Protein 8AJP (pdb70)

Sequence (199 aa):
VPDFETRDPNSPAFWDERFERRFTPWDQAGVPAAFQSFAARHSGAAVLIPGCGSAYEAVWLAGQGNPVRAIDFSPAAVAAAHEQLGAQHAQLVEQADFFTYEPPFTPAWIYERAFLCALPLARRADYAHRMADLLPGGALLAGFFFLGATPKGPPFGIERAELDALLTPYFDLIEDEAVHDSIAVFAGRERWLTWRRRA

Foldseek 3Di:
DDDDPDDALVDLVVVQRCLVVVNDQQDLVADFPVLVVVCVVVLAWAEEEEQCQLVRVVCVNVVSPYNAAYERLHPSSLVSVCVNCPPVRSVNYDNDDLLPDDDPDQGLEYEDGLPCQSDDPVCLLSVQVSVLVRHDAFGKYKYKAFADADPDDDSGHHHPVVVCVRHVVFWDWDDWAQGDSHGDVRHPGITIIITGGHD

Structure (mmCIF, N/CA/C/O backbone):
data_8AJP
#
_entry.id   8AJP
#
_cell.length_a   63.925
_cell.length_b   90.814
_cell.length_c   74.866
_cell.angle_alpha   90.000
_cell.angle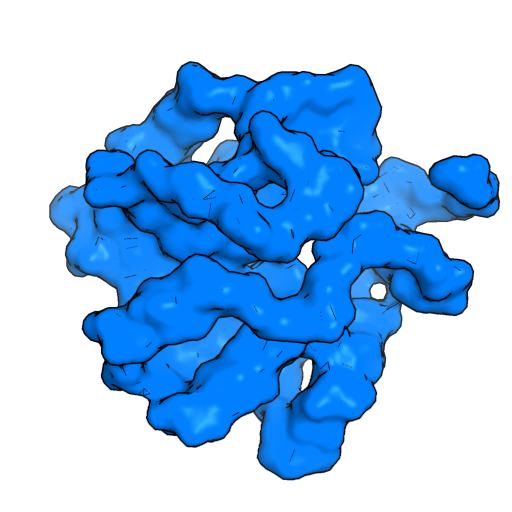_beta   90.000
_cell.angle_gamma   90.000
#
_symmetry.space_group_name_H-M   'C 2 2 21'
#
loop_
_entity.id
_entity.type
_entity.pdbx_description
1 polymer 'Halide methyl transferase'
2 non-polymer S-ADENOSYL-L-HOMOCYSTEINE
3 non-polymer 'CHLORIDE ION'
4 water water
#
loop_
_atom_site.group_PDB
_atom_site.id
_atom_site.type_symbol
_atom_site.label_atom_id
_atom_site.label_alt_id
_atom_site.label_comp_id
_atom_site.label_asym_id
_atom_site.label_entity_id
_atom_site.label_seq_id
_atom_site.pdbx_PDB_ins_code
_atom_site.Cartn_x
_atom_site.Cartn_y
_atom_site.Cartn_z
_atom_site.occupancy
_atom_site.B_iso_or_equiv
_atom_site.auth_seq_id
_atom_site.auth_comp_id
_atom_site.auth_asym_id
_atom_site.auth_atom_id
_atom_site.pdbx_PDB_model_num
ATOM 1 N N . VAL A 1 9 ? -15.291 1.283 14.016 1.00 67.05 11 VAL A N 1
ATOM 2 C CA . VAL A 1 9 ? -15.961 2.533 14.358 1.00 71.35 11 VAL A CA 1
ATOM 3 C C . VAL A 1 9 ? -15.428 3.055 15.698 1.00 70.97 11 VAL A C 1
ATOM 4 O O . VAL A 1 9 ? -14.946 4.187 15.775 1.00 72.95 11 VAL A O 1
ATOM 8 N N . PRO A 1 10 ? -15.510 2.228 16.758 1.00 69.52 12 PRO A N 1
ATOM 9 C CA . PRO A 1 10 ? -14.944 2.628 18.057 1.00 65.42 12 PRO A CA 1
ATOM 10 C C . PRO A 1 10 ? -13.432 2.804 18.032 1.00 64.81 12 PRO A C 1
ATOM 11 O O . PRO A 1 10 ? -12.783 2.608 16.996 1.00 62.87 12 PRO A O 1
ATOM 15 N N . ASP A 1 11 ? -12.856 3.180 19.179 1.00 61.05 13 ASP A N 1
ATOM 16 C CA . ASP A 1 11 ? -11.427 3.481 19.292 1.00 54.94 13 ASP A CA 1
ATOM 17 C C . ASP A 1 11 ? -10.769 2.397 20.145 1.00 50.43 13 ASP A C 1
ATOM 18 O O . ASP A 1 11 ? -10.956 2.371 21.360 1.00 50.11 13 ASP A O 1
ATOM 20 N N . PHE A 1 12 ? -9.998 1.513 19.515 1.00 46.03 14 PHE A N 1
ATOM 21 C CA . PHE A 1 12 ? -9.406 0.363 20.174 1.00 41.48 14 PHE A CA 1
ATOM 22 C C . PHE A 1 12 ? -7.955 0.660 20.494 1.00 38.74 14 PHE A C 1
ATOM 23 O O . PHE A 1 12 ? -7.263 1.402 19.796 1.00 39.10 14 PHE A O 1
ATOM 31 N N . GLU A 1 13 ? -7.476 0.029 21.526 1.00 38.13 15 GLU A N 1
ATOM 32 C CA . GLU A 1 13 ? -6.154 0.401 21.972 1.00 40.54 15 GLU A CA 1
ATOM 33 C C . GLU A 1 13 ? -5.129 -0.685 21.540 1.00 39.36 15 GLU A C 1
ATOM 34 O O . GLU A 1 13 ? -3.902 -0.459 21.467 1.00 38.62 15 GLU A O 1
ATOM 40 N N . THR A 1 14 ? -5.643 -1.838 21.103 1.00 32.79 16 THR A N 1
ATOM 41 C CA . THR A 1 14 ? -4.861 -2.886 20.426 1.00 29.94 16 THR A CA 1
ATOM 42 C C . THR A 1 14 ? -4.977 -2.692 18.919 1.00 28.82 16 THR A C 1
ATOM 43 O O . THR A 1 14 ? -6.052 -2.356 18.409 1.00 28.32 16 THR A O 1
ATOM 47 N N . ARG A 1 15 ? -3.867 -2.897 18.204 1.00 28.27 17 ARG A N 1
ATOM 48 C CA . ARG A 1 15 ? -3.892 -2.714 16.761 1.00 28.53 17 ARG A CA 1
ATOM 49 C C . ARG A 1 15 ? -3.259 -3.831 15.948 1.00 26.72 17 ARG A C 1
ATOM 50 O O . ARG A 1 15 ? -3.283 -3.744 14.714 1.00 27.13 17 ARG A O 1
ATOM 58 N N . ASP A 1 16 ? -2.663 -4.843 16.568 1.00 23.62 18 ASP A N 1
ATOM 59 C CA . ASP A 1 16 ? -1.957 -5.880 15.828 1.00 24.84 18 ASP A CA 1
ATOM 60 C C . ASP A 1 16 ? -2.837 -7.126 15.706 1.00 26.22 18 ASP A C 1
ATOM 61 O O . ASP A 1 16 ? -3.005 -7.856 16.696 1.00 21.50 18 ASP A O 1
ATOM 66 N N . PRO A 1 17 ? -3.413 -7.423 14.532 1.00 21.27 19 PRO A N 1
ATOM 67 C CA . PRO A 1 17 ? -4.288 -8.603 14.426 1.00 18.30 19 PRO A CA 1
ATOM 68 C C . PRO A 1 17 ? -3.551 -9.923 14.593 1.00 21.07 19 PRO A C 1
ATOM 69 O O . PRO A 1 17 ? -4.209 -10.965 14.715 1.00 20.96 19 PRO A O 1
ATOM 73 N N . ASN A 1 18 ? -2.216 -9.927 14.595 1.00 17.83 20 ASN A N 1
ATOM 74 C CA . ASN A 1 18 ? -1.499 -11.154 14.928 1.00 20.48 20 ASN A CA 1
ATOM 75 C C . ASN A 1 18 ? -1.626 -11.498 16.402 1.00 19.47 20 ASN A C 1
ATOM 76 O O . ASN A 1 18 ? -1.183 -12.575 16.809 1.00 20.09 20 ASN A O 1
ATOM 81 N N . SER A 1 19 ? -2.180 -10.605 17.203 1.00 22.08 21 SER A N 1
ATOM 82 C CA . SER A 1 19 ? -2.217 -10.818 18.646 1.00 19.73 21 SER A CA 1
ATOM 83 C C . SER A 1 19 ? -3.594 -11.262 19.104 1.00 21.85 21 SER A C 1
ATOM 84 O O . SER A 1 19 ? -4.608 -10.678 18.700 1.00 21.70 21 SER A O 1
ATOM 87 N N . PRO A 1 20 ? -3.663 -12.256 19.986 1.00 23.05 22 PRO A N 1
ATOM 88 C CA . PRO A 1 20 ? -4.973 -12.631 20.526 1.00 20.66 22 PRO A CA 1
ATOM 89 C C . PRO A 1 20 ? -5.605 -11.514 21.322 1.00 22.93 22 PRO A C 1
ATOM 90 O O . PRO A 1 20 ? -6.838 -11.436 21.396 1.00 22.45 22 PRO A O 1
ATOM 94 N N . ALA A 1 21 ? -4.792 -10.624 21.898 1.00 23.91 23 ALA A N 1
ATOM 95 C CA . ALA A 1 21 ? -5.343 -9.507 22.657 1.00 23.43 23 ALA A CA 1
ATOM 96 C C . ALA A 1 21 ? -6.122 -8.561 21.763 1.00 21.15 23 ALA A C 1
ATOM 97 O O . ALA A 1 21 ? -7.103 -7.952 22.209 1.00 22.23 23 ALA A O 1
ATOM 99 N N . PHE A 1 22 ? -5.689 -8.411 20.505 1.00 22.44 24 PHE A N 1
ATOM 100 C CA . PHE A 1 22 ? -6.429 -7.624 19.522 1.00 22.11 24 PHE A CA 1
ATOM 101 C C . PHE A 1 22 ? -7.869 -8.115 19.404 1.00 22.11 24 PHE A C 1
ATOM 102 O O . PHE A 1 22 ? -8.823 -7.335 19.494 1.00 21.77 24 PHE A O 1
ATOM 110 N N . TRP A 1 23 ? -8.039 -9.419 19.193 1.00 17.62 25 TRP A N 1
ATOM 111 C CA . TRP A 1 23 ? -9.376 -9.976 19.036 1.00 21.74 25 TRP A CA 1
ATOM 112 C C . TRP A 1 23 ? -10.131 -10.002 20.361 1.00 20.66 25 TRP A C 1
ATOM 113 O O . TRP A 1 23 ? -11.352 -9.808 20.379 1.00 21.10 25 TRP A O 1
ATOM 124 N N . ASP A 1 24 ? -9.424 -10.209 21.471 1.00 22.64 26 ASP A N 1
ATOM 125 C CA . ASP A 1 24 ? -10.058 -10.089 22.784 1.00 23.59 26 ASP A CA 1
ATOM 126 C C . ASP A 1 24 ? -10.819 -8.780 22.906 1.00 25.19 26 ASP A C 1
ATOM 127 O O . ASP A 1 24 ? -11.992 -8.757 23.297 1.00 22.74 26 ASP A O 1
ATOM 132 N N . GLU A 1 25 ? -10.159 -7.671 22.562 1.00 23.13 27 GLU A N 1
ATOM 133 C CA . GLU A 1 25 ? -10.773 -6.363 22.751 1.00 27.15 27 GLU A CA 1
ATOM 134 C C . GLU A 1 25 ? -12.056 -6.217 21.939 1.00 27.39 27 GLU A C 1
ATOM 135 O O . GLU A 1 25 ? -13.043 -5.655 22.430 1.00 27.28 27 GLU A O 1
ATOM 141 N N . ARG A 1 26 ? -12.073 -6.721 20.695 1.00 24.61 28 ARG A N 1
ATOM 142 C CA . ARG A 1 26 ? -13.279 -6.611 19.873 1.00 28.17 28 ARG A CA 1
ATOM 143 C C . ARG A 1 26 ? -14.428 -7.422 20.458 1.00 25.28 28 ARG A C 1
ATOM 144 O O . ARG A 1 26 ? -15.559 -6.933 20.563 1.00 26.74 28 ARG A O 1
ATOM 152 N N . PHE A 1 27 ? -14.167 -8.683 20.801 1.00 22.77 29 PHE A N 1
ATOM 153 C CA . PHE A 1 27 ? -15.192 -9.492 21.441 1.00 23.54 29 PHE A CA 1
ATOM 154 C C . PHE A 1 27 ? -15.641 -8.848 22.747 1.00 28.58 29 PHE A C 1
ATOM 155 O O . PHE A 1 27 ? -16.844 -8.712 23.007 1.00 30.33 29 PHE A O 1
ATOM 163 N N . GLU A 1 28 ? -14.678 -8.431 23.575 1.00 27.41 30 GLU A N 1
ATOM 164 C CA . GLU A 1 28 ? -15.018 -7.862 24.872 1.00 28.57 30 GLU A CA 1
ATOM 165 C C . GLU A 1 28 ? -15.866 -6.614 24.726 1.00 32.51 30 GLU A C 1
ATOM 166 O O . GLU A 1 28 ? -16.786 -6.408 25.521 1.00 33.00 30 GLU A O 1
ATOM 172 N N . ARG A 1 29 ? -15.613 -5.764 23.724 1.00 30.28 31 ARG A N 1
ATOM 173 C CA . ARG A 1 29 ? -16.498 -4.606 23.730 1.00 35.23 31 ARG A CA 1
ATOM 174 C C . ARG A 1 29 ? -17.709 -4.808 22.856 1.00 39.05 31 ARG A C 1
ATOM 175 O O . ARG A 1 29 ? -18.395 -3.828 22.555 1.00 39.58 31 ARG A O 1
ATOM 183 N N . ARG A 1 30 ? -17.963 -6.022 22.386 1.00 35.52 32 ARG A N 1
ATOM 184 C CA . ARG A 1 30 ? -19.173 -6.295 21.618 1.00 37.91 32 ARG A CA 1
ATOM 185 C C . ARG A 1 30 ? -19.143 -5.641 20.233 1.00 34.65 32 ARG A C 1
ATOM 186 O O . ARG A 1 30 ? -20.194 -5.311 19.678 1.00 36.34 32 ARG A O 1
ATOM 194 N N . PHE A 1 31 ? -17.955 -5.429 19.664 1.00 34.25 33 PHE A N 1
ATOM 195 C CA . PHE A 1 31 ? -17.820 -4.903 18.305 1.00 32.27 33 PHE A CA 1
ATOM 196 C C . PHE A 1 31 ? -17.272 -6.029 17.430 1.00 31.22 33 PHE A C 1
ATOM 197 O O . PHE A 1 31 ? -16.057 -6.197 17.287 1.00 29.34 33 PHE A O 1
ATOM 205 N N . THR A 1 32 ? -18.177 -6.795 16.836 1.00 26.91 34 THR A N 1
ATOM 206 C CA . THR A 1 32 ? -17.821 -7.974 16.052 1.00 26.80 34 THR A CA 1
ATOM 207 C C . THR A 1 32 ? -18.588 -7.924 14.738 1.00 25.88 34 THR A C 1
ATOM 208 O O . THR A 1 32 ? -19.535 -8.685 14.523 1.00 25.14 34 THR A O 1
ATOM 212 N N . PRO A 1 33 ? -18.193 -7.022 13.837 1.00 26.70 35 PRO A N 1
ATOM 213 C CA . PRO A 1 33 ? -18.942 -6.841 12.579 1.00 26.47 35 PRO A CA 1
ATOM 214 C C . PRO A 1 33 ? -19.102 -8.115 11.773 1.00 28.20 35 PRO A C 1
ATOM 215 O O . PRO A 1 33 ? -20.086 -8.253 11.037 1.00 28.79 35 PRO A O 1
ATOM 219 N N . TRP A 1 34 ? -18.147 -9.040 11.873 1.00 25.25 36 TRP A N 1
ATOM 220 C CA . TRP A 1 34 ? -18.146 -10.257 11.071 1.00 23.54 36 TRP A CA 1
ATOM 221 C C . TRP A 1 34 ? -19.186 -11.272 11.520 1.00 19.99 36 TRP A C 1
ATOM 222 O O . TRP A 1 34 ? -19.375 -12.284 10.840 1.00 21.50 36 TRP A O 1
ATOM 233 N N . ASP A 1 35 ? -19.824 -11.072 12.670 1.00 20.99 37 ASP A N 1
ATOM 234 C CA . ASP A 1 35 ? -20.545 -12.170 13.287 1.00 20.77 37 ASP A CA 1
ATOM 235 C C . ASP A 1 35 ? -21.899 -12.360 12.612 1.00 23.56 37 ASP A C 1
ATOM 236 O O . ASP A 1 35 ? -22.674 -11.411 12.456 1.00 23.82 37 ASP A O 1
ATOM 241 N N . GLN A 1 36 ? -22.159 -13.594 12.183 1.00 21.69 38 GLN A N 1
ATOM 242 C CA . GLN A 1 36 ? -23.354 -13.934 11.426 1.00 20.75 38 GLN A CA 1
ATOM 243 C C . GLN A 1 36 ? -24.587 -14.067 12.311 1.00 23.34 38 GLN A C 1
ATOM 244 O O . GLN A 1 36 ? -25.712 -14.022 11.801 1.00 23.25 38 GLN A O 1
ATOM 250 N N . ALA A 1 37 ? -24.402 -14.255 13.616 1.00 20.68 39 ALA A N 1
ATOM 251 C CA . ALA A 1 37 ? -25.502 -14.523 14.535 1.00 22.72 39 ALA A CA 1
ATOM 252 C C . ALA A 1 37 ? -26.243 -15.794 14.153 1.00 25.90 39 ALA A C 1
ATOM 253 O O . ALA A 1 37 ? -27.461 -15.894 14.336 1.00 28.53 39 ALA A O 1
ATOM 255 N N . GLY A 1 38 ? -25.527 -16.776 13.628 1.00 21.67 40 GLY A N 1
ATOM 256 C CA . GLY A 1 38 ? -26.172 -17.982 13.155 1.00 20.08 40 GLY A CA 1
ATOM 257 C C . GLY A 1 38 ? -25.285 -18.740 12.186 1.00 20.75 40 GLY A C 1
ATOM 258 O O . GLY A 1 38 ? -24.141 -18.372 11.935 1.00 16.97 40 GLY A O 1
ATOM 259 N N . VAL A 1 39 ? -25.859 -19.804 11.642 1.00 19.89 41 VAL A N 1
ATOM 260 C CA . VAL A 1 39 ? -25.171 -20.711 10.731 1.00 19.94 41 VAL A CA 1
ATOM 261 C C . VAL A 1 39 ? -25.548 -20.322 9.300 1.00 20.61 41 VAL A C 1
ATOM 262 O O . VAL A 1 39 ? -26.737 -20.401 8.953 1.00 20.10 41 VAL A O 1
ATOM 266 N N . PRO A 1 40 ? -24.589 -19.916 8.456 1.00 17.70 42 PRO A N 1
ATOM 267 C CA . PRO A 1 40 ? -24.935 -19.526 7.081 1.00 17.18 42 PRO A CA 1
ATOM 268 C C . PRO A 1 40 ? -25.563 -20.665 6.286 1.00 17.33 42 PRO A C 1
ATOM 269 O O . PRO A 1 40 ? -25.218 -21.834 6.444 1.00 16.87 42 PRO A O 1
ATOM 273 N N . ALA A 1 41 ? -26.479 -20.299 5.384 1.00 17.95 43 ALA A N 1
ATOM 274 C CA . ALA A 1 41 ? -27.237 -21.306 4.646 1.00 17.08 43 ALA A CA 1
ATOM 275 C C . ALA A 1 41 ? -26.324 -22.181 3.788 1.00 17.83 43 ALA A C 1
ATOM 276 O O . ALA A 1 41 ? -26.488 -23.407 3.744 1.00 18.48 43 ALA A O 1
ATOM 278 N N . ALA A 1 42 ? -25.339 -21.576 3.113 1.00 15.92 44 ALA A N 1
ATOM 279 C CA . ALA A 1 42 ? -24.456 -22.364 2.254 1.00 15.93 44 ALA A CA 1
ATOM 280 C C . ALA A 1 42 ? -23.600 -23.331 3.060 1.00 17.12 44 ALA A C 1
ATOM 281 O O . ALA A 1 42 ? -23.267 -24.419 2.574 1.00 19.01 44 ALA A O 1
ATOM 283 N N . PHE A 1 43 ? -23.226 -22.956 4.287 1.00 17.41 45 PHE A N 1
ATOM 284 C CA . PHE A 1 43 ? -22.542 -23.913 5.147 1.00 18.56 45 PHE A CA 1
ATOM 285 C C . PHE A 1 43 ? -23.418 -25.132 5.386 1.00 16.80 45 PHE A C 1
ATOM 286 O O . PHE A 1 43 ? -22.955 -26.278 5.294 1.00 17.67 45 PHE A O 1
ATOM 294 N N . GLN A 1 44 ? -24.699 -24.902 5.664 1.00 19.00 46 GLN A N 1
ATOM 295 C CA . GLN A 1 44 ? -25.601 -26.010 5.949 1.00 20.65 46 GLN A CA 1
ATOM 296 C C . GLN A 1 44 ? -25.762 -26.930 4.745 1.00 20.34 46 GLN A C 1
ATOM 297 O O . GLN A 1 44 ? -25.737 -28.157 4.892 1.00 21.64 46 GLN A O 1
ATOM 303 N N . SER A 1 45 ? -25.911 -26.371 3.538 1.00 20.16 47 SER A N 1
ATOM 304 C CA . SER A 1 45 ? -26.089 -27.256 2.392 1.00 20.68 47 SER A CA 1
ATOM 305 C C . SER A 1 45 ? -24.786 -27.965 2.045 1.00 20.09 47 SER A C 1
ATOM 306 O O . SER A 1 45 ? -24.798 -29.136 1.652 1.00 20.76 47 SER A O 1
ATOM 309 N N . PHE A 1 46 ? -23.644 -27.291 2.203 1.00 20.54 48 PHE A N 1
ATOM 310 C CA . PHE A 1 46 ? -22.379 -27.974 1.947 1.00 23.25 48 PHE A CA 1
ATOM 311 C C . PHE A 1 46 ? -22.167 -29.093 2.960 1.00 20.20 48 PHE A C 1
ATOM 312 O O . PHE A 1 46 ? -21.763 -30.207 2.599 1.00 22.30 48 PHE A O 1
ATOM 320 N N . ALA A 1 47 ? -22.438 -28.818 4.235 1.00 19.67 49 ALA A N 1
ATOM 321 C CA . ALA A 1 47 ? -22.225 -29.836 5.255 1.00 19.06 49 ALA A CA 1
ATOM 322 C C . ALA A 1 47 ? -23.164 -31.025 5.061 1.00 25.57 49 ALA A C 1
ATOM 323 O O . ALA A 1 47 ? -22.774 -32.171 5.312 1.00 25.29 49 ALA A O 1
ATOM 325 N N . ALA A 1 48 ? -24.388 -30.791 4.580 1.00 24.91 50 ALA A N 1
ATOM 326 C CA . ALA A 1 48 ? -25.273 -31.922 4.320 1.00 25.57 50 ALA A CA 1
ATOM 327 C C . ALA A 1 48 ? -24.698 -32.855 3.262 1.00 28.73 50 ALA A C 1
ATOM 328 O O . ALA A 1 48 ? -24.976 -34.060 3.287 1.00 31.41 50 ALA A O 1
ATOM 330 N N . ARG A 1 49 ? -23.880 -32.328 2.337 1.00 28.48 51 ARG A N 1
ATOM 331 C CA . ARG A 1 49 ? -23.274 -33.145 1.286 1.00 27.43 51 ARG A CA 1
ATOM 332 C C . ARG A 1 49 ? -22.088 -33.955 1.774 1.00 32.83 51 ARG A C 1
ATOM 333 O O . ARG A 1 49 ? -21.675 -34.892 1.084 1.00 32.74 51 ARG A O 1
ATOM 341 N N . HIS A 1 50 ? -21.512 -33.597 2.920 1.00 28.93 52 HIS A N 1
ATOM 342 C CA . HIS A 1 50 ? -20.324 -34.248 3.464 1.00 32.98 52 HIS A CA 1
ATOM 343 C C . HIS A 1 50 ? -20.576 -34.668 4.903 1.00 34.23 52 HIS A C 1
ATOM 344 O O . HIS A 1 50 ? -19.832 -34.322 5.822 1.00 35.49 52 HIS A O 1
ATOM 351 N N . SER A 1 51 ? -21.644 -35.447 5.112 1.00 36.04 53 SER A N 1
ATOM 352 C CA . SER A 1 51 ? -22.113 -35.699 6.472 1.00 36.68 53 SER A CA 1
ATOM 353 C C . SER A 1 51 ? -21.094 -36.478 7.296 1.00 42.35 53 SER A C 1
ATOM 354 O O . SER A 1 51 ? -21.054 -36.342 8.524 1.00 44.39 53 SER A O 1
ATOM 357 N N . GLY A 1 52 ? -20.263 -37.291 6.661 1.00 42.53 54 GLY A N 1
ATOM 358 C CA . GLY A 1 52 ? -19.277 -37.980 7.465 1.00 40.52 54 GLY A CA 1
ATOM 359 C C . GLY A 1 52 ? -17.960 -37.260 7.658 1.00 39.60 54 GLY A C 1
ATOM 360 O O . GLY A 1 52 ? -17.103 -37.750 8.399 1.00 43.36 54 GLY A O 1
ATOM 361 N N . ALA A 1 53 ? -17.776 -36.097 7.037 1.00 33.87 55 ALA A N 1
ATOM 362 C CA . ALA A 1 53 ? -16.464 -35.471 6.987 1.00 29.99 55 ALA A CA 1
ATOM 363 C C . ALA A 1 53 ? -16.019 -34.980 8.357 1.00 25.63 55 ALA A C 1
ATOM 364 O O . ALA A 1 53 ? -16.777 -34.319 9.075 1.00 24.18 55 ALA A O 1
ATOM 366 N N . ALA A 1 54 ? -14.766 -35.268 8.695 1.00 23.32 56 ALA A N 1
ATOM 367 C CA . ALA A 1 54 ? -14.132 -34.647 9.851 1.00 23.13 56 ALA A CA 1
ATOM 368 C C . ALA A 1 54 ? -13.753 -33.209 9.511 1.00 24.75 56 ALA A C 1
ATOM 369 O O . ALA A 1 54 ? -13.048 -32.967 8.526 1.00 23.51 56 ALA A O 1
ATOM 371 N N . VAL A 1 55 ? -14.194 -32.258 10.336 1.00 20.02 57 VAL A N 1
ATOM 372 C CA . VAL A 1 55 ? -14.131 -30.840 10.002 1.00 17.66 57 VAL A CA 1
ATOM 373 C C . VAL A 1 55 ? -13.242 -30.115 10.995 1.00 19.61 57 VAL A C 1
ATOM 374 O O . VAL A 1 55 ? -13.409 -30.266 12.216 1.00 18.40 57 VAL A O 1
ATOM 378 N N . LEU A 1 56 ? -12.306 -29.316 10.473 1.00 16.86 58 LEU A N 1
ATOM 379 C CA . LEU A 1 56 ? -11.538 -28.377 11.285 1.00 17.23 58 LEU A CA 1
ATOM 380 C C . LEU A 1 56 ? -12.042 -26.967 11.009 1.00 16.95 58 LEU A C 1
ATOM 381 O O . LEU A 1 56 ? -12.215 -26.592 9.849 1.00 15.89 58 LEU A O 1
ATOM 386 N N . ILE A 1 57 ? -12.289 -26.192 12.056 1.00 12.20 59 ILE A N 1
ATOM 387 C CA . ILE A 1 57 ? -12.759 -24.820 11.919 1.00 14.57 59 ILE A CA 1
ATOM 388 C C . ILE A 1 57 ? -11.754 -23.890 12.581 1.00 12.17 59 ILE A C 1
ATOM 389 O O . ILE A 1 57 ? -11.825 -23.645 13.786 1.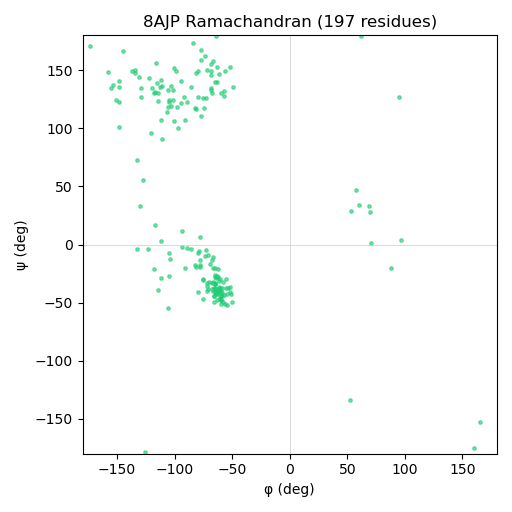00 16.63 59 ILE A O 1
ATOM 394 N N . PRO A 1 58 ? -10.827 -23.308 11.809 1.00 15.58 60 PRO A N 1
ATOM 395 C CA . PRO A 1 58 ? -9.844 -22.378 12.378 1.00 15.19 60 PRO A CA 1
ATOM 396 C C . PRO A 1 58 ? -10.413 -20.980 12.544 1.00 15.91 60 PRO A C 1
ATOM 397 O O . PRO A 1 58 ? -11.265 -20.534 11.774 1.00 16.68 60 PRO A O 1
ATOM 401 N N . GLY A 1 59 ? -9.936 -20.292 13.585 1.00 15.43 61 GLY A N 1
ATOM 402 C CA . GLY A 1 59 ? -10.411 -18.956 13.880 1.00 16.92 61 GLY A CA 1
ATOM 403 C C . GLY A 1 59 ? -11.912 -18.937 14.083 1.00 17.33 61 GLY A C 1
ATOM 404 O O . GLY A 1 59 ? -12.612 -18.069 13.546 1.00 16.49 61 GLY A O 1
ATOM 405 N N . CYS A 1 60 ? -12.417 -19.886 14.878 1.00 18.90 62 CYS A N 1
ATOM 406 C CA . CYS A 1 60 ? -13.849 -20.193 14.863 1.00 18.50 62 CYS A CA 1
ATOM 407 C C . CYS A 1 60 ? -14.724 -19.086 15.439 1.00 16.39 62 CYS A C 1
ATOM 408 O O . CYS A 1 60 ? -15.937 -19.116 15.222 1.00 15.51 62 CYS A O 1
ATOM 411 N N . GLY A 1 61 ? -14.165 -18.138 16.190 1.00 19.41 63 GLY A N 1
ATOM 412 C CA . GLY A 1 61 ? -15.029 -17.147 16.832 1.00 18.11 63 GLY A CA 1
ATOM 413 C C . GLY A 1 61 ? -16.143 -17.809 17.637 1.00 19.27 63 GLY A C 1
ATOM 414 O O . GLY A 1 61 ? -15.907 -18.771 18.365 1.00 17.84 63 GLY A O 1
ATOM 415 N N . SER A 1 62 ? -17.387 -17.315 17.482 1.00 18.34 64 SER A N 1
ATOM 416 C CA . SER A 1 62 ? -18.521 -17.833 18.256 1.00 18.86 64 SER A CA 1
ATOM 417 C C . SER A 1 62 ? -18.797 -19.303 17.974 1.00 18.34 64 SER A C 1
ATOM 418 O O . SER A 1 62 ? -19.493 -19.950 18.762 1.00 17.55 64 SER A O 1
ATOM 421 N N . ALA A 1 63 ? -18.343 -19.820 16.826 1.00 15.93 65 ALA A N 1
ATOM 422 C CA . ALA A 1 63 ? -18.402 -21.247 16.512 1.00 16.07 65 ALA A CA 1
ATOM 423 C C . ALA A 1 63 ? -19.830 -21.745 16.302 1.00 18.46 65 ALA A C 1
ATOM 424 O O . ALA A 1 63 ? -20.137 -22.901 16.608 1.00 14.55 65 ALA A O 1
ATOM 426 N N . TYR A 1 64 ? -20.716 -20.900 15.760 1.00 18.24 66 TYR A N 1
ATOM 427 C CA . TYR A 1 64 ? -22.078 -21.362 15.475 1.00 17.51 66 TYR A CA 1
ATOM 428 C C . TYR A 1 64 ? -22.059 -22.648 14.673 1.00 17.35 66 TYR A C 1
ATOM 429 O O . TYR A 1 64 ? -22.882 -23.554 14.894 1.00 17.59 66 TYR A O 1
ATOM 438 N N . GLU A 1 65 ? -21.164 -22.708 13.679 1.00 15.65 67 GLU A N 1
ATOM 439 C CA . GLU A 1 65 ? -21.071 -23.854 12.793 1.00 16.84 67 GLU A CA 1
ATOM 440 C C . GLU A 1 65 ? -20.659 -25.119 13.527 1.00 19.32 67 GLU A C 1
ATOM 441 O O . GLU A 1 65 ? -21.009 -26.218 13.087 1.00 16.91 67 GLU A O 1
ATOM 447 N N . ALA A 1 66 ? -19.890 -25.002 14.622 1.00 17.02 68 ALA A N 1
ATOM 448 C CA . ALA A 1 66 ? -19.493 -26.209 15.341 1.00 17.49 68 ALA A CA 1
ATOM 449 C C . ALA A 1 66 ? -20.683 -26.817 16.065 1.00 16.91 68 ALA A C 1
ATOM 450 O O . ALA A 1 66 ? -20.814 -28.042 16.135 1.00 21.49 68 ALA A O 1
ATOM 452 N N . VAL A 1 67 ? -21.550 -25.970 16.618 1.00 17.37 69 VAL A N 1
ATOM 453 C CA . VAL A 1 67 ? -22.786 -26.442 17.238 1.00 21.19 69 VAL A CA 1
ATOM 454 C C . VAL A 1 67 ? -23.644 -27.164 16.211 1.00 21.12 69 VAL A C 1
ATOM 455 O O . VAL A 1 67 ? -24.161 -28.258 16.463 1.00 21.69 69 VAL A O 1
ATOM 459 N N . TRP A 1 68 ? -23.788 -26.574 15.022 1.00 19.44 70 TRP A N 1
ATOM 460 C CA . TRP A 1 68 ? -24.571 -27.219 13.972 1.00 19.72 70 TRP A CA 1
ATOM 461 C C . TRP A 1 68 ? -23.995 -28.586 13.613 1.00 21.39 70 TRP A C 1
ATOM 462 O O . TRP A 1 68 ? -24.726 -29.578 13.516 1.00 21.93 70 TRP A O 1
ATOM 473 N N . LEU A 1 69 ? -22.679 -28.656 13.403 1.00 19.60 71 LEU A N 1
ATOM 474 C CA . LEU A 1 69 ? -22.042 -29.923 13.056 1.00 20.38 71 LEU A CA 1
ATOM 475 C C . LEU A 1 69 ? -22.193 -30.953 14.173 1.00 24.53 71 LEU A C 1
ATOM 476 O O . LEU A 1 69 ? -22.350 -32.149 13.907 1.00 27.74 71 LEU A O 1
ATOM 481 N N . ALA A 1 70 ? -22.099 -30.515 15.428 1.00 23.90 72 ALA A N 1
ATOM 482 C CA . ALA A 1 70 ? -22.341 -31.429 16.542 1.00 25.88 72 ALA A CA 1
ATOM 483 C C . ALA A 1 70 ? -23.710 -32.093 16.417 1.00 29.52 72 ALA A C 1
ATOM 484 O O . ALA A 1 70 ? -23.863 -33.285 16.711 1.00 32.68 72 ALA A O 1
ATOM 486 N N . GLY A 1 71 ? -24.710 -31.341 15.951 1.00 27.32 73 GLY A N 1
ATOM 487 C CA . GLY A 1 71 ? -26.033 -31.910 15.740 1.00 28.33 73 GLY A CA 1
ATOM 488 C C . GLY A 1 71 ? -26.101 -32.888 14.585 1.00 31.48 73 GLY A C 1
ATOM 489 O O . GLY A 1 71 ? -26.897 -33.829 14.614 1.00 34.70 73 GLY A O 1
ATOM 490 N N . GLN A 1 72 ? -25.292 -32.676 13.543 1.00 32.20 74 GLN A N 1
ATOM 491 C CA . GLN A 1 72 ? -25.258 -33.615 12.427 1.00 29.66 74 GLN A CA 1
ATOM 492 C C . GLN A 1 72 ? -24.374 -34.828 12.699 1.00 33.68 74 GLN A C 1
ATOM 493 O O . GLN A 1 72 ? -24.524 -35.846 12.019 1.00 37.77 74 GLN A O 1
ATOM 499 N N . GLY A 1 73 ? -23.459 -34.749 13.665 1.00 33.52 75 GLY A N 1
ATOM 500 C CA . GLY A 1 73 ? -22.623 -35.877 14.030 1.00 32.00 75 GLY A CA 1
ATOM 501 C C . GLY A 1 73 ? -21.246 -35.912 13.393 1.00 36.53 75 GLY A C 1
ATOM 502 O O . GLY A 1 73 ? -20.511 -36.885 13.605 1.00 35.64 75 GLY A O 1
ATOM 503 N N . ASN A 1 74 ? -20.870 -34.896 12.623 1.00 29.63 76 ASN A N 1
ATOM 504 C CA . ASN A 1 74 ? -19.517 -34.858 12.084 1.00 30.41 76 ASN A CA 1
ATOM 505 C C . ASN A 1 74 ? -18.502 -34.765 13.217 1.00 27.28 76 ASN A C 1
ATOM 506 O O . ASN A 1 74 ? -18.710 -34.010 14.174 1.00 28.25 76 ASN A O 1
ATOM 511 N N . PRO A 1 75 ? -17.380 -35.478 13.129 1.00 26.52 77 PRO A N 1
ATOM 512 C CA . PRO A 1 75 ? -16.218 -35.088 13.939 1.00 27.07 77 PRO A CA 1
ATOM 513 C C . PRO A 1 75 ? -15.859 -33.645 13.617 1.00 22.87 77 PRO A C 1
ATOM 514 O O . PRO A 1 75 ? -15.803 -33.256 12.450 1.00 26.81 77 PRO A O 1
ATOM 518 N N . VAL A 1 76 ? -15.653 -32.836 14.654 1.00 22.00 78 VAL A N 1
ATOM 519 C CA . VAL A 1 76 ? -15.325 -31.427 14.448 1.00 19.26 78 VAL A CA 1
ATOM 520 C C . VAL A 1 76 ? -14.423 -30.934 15.572 1.00 23.32 78 VAL A C 1
ATOM 521 O O . VAL A 1 76 ? -14.599 -31.287 16.742 1.00 21.34 78 VAL A O 1
ATOM 525 N N . ARG A 1 77 ? -13.454 -30.108 15.202 1.00 18.68 79 ARG A N 1
ATOM 526 C CA . ARG A 1 77 ? -12.673 -29.322 16.145 1.00 19.68 79 ARG A CA 1
ATOM 527 C C . ARG A 1 77 ? -12.696 -27.885 15.664 1.00 18.47 79 ARG A C 1
ATOM 528 O O . ARG A 1 77 ? -12.408 -27.607 14.495 1.00 18.05 79 ARG A O 1
ATOM 536 N N . ALA A 1 78 ? -13.074 -26.987 16.552 1.00 15.34 80 ALA A N 1
ATOM 537 C CA . ALA A 1 78 ? -13.035 -25.558 16.309 1.00 16.18 80 ALA A CA 1
ATOM 538 C C . ALA A 1 78 ? -11.949 -24.987 17.198 1.00 17.53 80 ALA A C 1
ATOM 539 O O . ALA A 1 78 ? -11.819 -25.392 18.358 1.00 19.54 80 ALA A O 1
ATOM 541 N N . ILE A 1 79 ? -11.140 -24.086 16.646 1.00 13.86 81 ILE A N 1
ATOM 542 C CA . ILE A 1 79 ? -10.030 -23.514 17.395 1.00 16.97 81 ILE A CA 1
ATOM 543 C C . ILE A 1 79 ? -10.005 -22.008 17.181 1.00 18.40 81 ILE A C 1
ATOM 544 O O . ILE A 1 79 ? -10.357 -21.501 16.114 1.00 16.64 81 ILE A O 1
ATOM 549 N N . ASP A 1 80 ? -9.575 -21.291 18.216 1.00 17.22 82 ASP A N 1
ATOM 550 C CA . ASP A 1 80 ? -9.420 -19.847 18.152 1.00 16.75 82 ASP A CA 1
ATOM 551 C C . ASP A 1 80 ? -8.387 -19.486 19.195 1.00 18.52 82 ASP A C 1
ATOM 552 O O . ASP A 1 80 ? -8.372 -20.108 20.256 1.00 16.27 82 ASP A O 1
ATOM 557 N N . PHE A 1 81 ? -7.428 -18.623 18.849 1.00 18.18 83 PHE A N 1
ATOM 558 C CA . PHE A 1 81 ? -6.292 -18.327 19.775 1.00 18.71 83 PHE A CA 1
ATOM 559 C C . PHE A 1 81 ? -6.683 -17.220 20.757 1.00 20.14 83 PHE A C 1
ATOM 560 O O . PHE A 1 81 ? -5.923 -16.914 21.651 1.00 21.56 83 PHE A O 1
ATOM 568 N N . SER A 1 82 ? -7.862 -16.684 20.582 1.00 18.85 84 SER A N 1
ATOM 569 C CA . SER A 1 82 ? -8.420 -15.621 21.430 1.00 18.60 84 SER A CA 1
ATOM 570 C C . SER A 1 82 ? -9.186 -16.173 22.625 1.00 19.14 84 SER A C 1
ATOM 571 O O . SER A 1 82 ? -10.207 -16.844 22.430 1.00 20.14 84 SER A O 1
ATOM 574 N N . PRO A 1 83 ? -8.816 -15.820 23.861 1.00 20.71 85 PRO A N 1
ATOM 575 C CA . PRO A 1 83 ? -9.663 -16.221 25.009 1.00 19.98 85 PRO A CA 1
ATOM 576 C C . PRO A 1 83 ? -11.092 -15.701 24.940 1.00 19.98 85 PRO A C 1
ATOM 577 O O . PRO A 1 83 ? -12.040 -16.414 25.313 1.00 17.31 85 PRO A O 1
ATOM 581 N N . ALA A 1 84 ? -11.282 -14.445 24.541 1.00 18.19 86 ALA A N 1
ATOM 582 C CA . ALA A 1 84 ? -12.644 -13.940 24.471 1.00 22.62 86 ALA A CA 1
ATOM 583 C C . ALA A 1 84 ? -13.427 -14.646 23.374 1.00 21.65 86 ALA A C 1
ATOM 584 O O . ALA A 1 84 ? -14.632 -14.882 23.523 1.00 18.86 86 ALA A O 1
ATOM 586 N N . ALA A 1 85 ? -12.762 -15.022 22.280 1.00 19.93 87 ALA A N 1
ATOM 587 C CA . ALA A 1 85 ? -13.461 -15.789 21.255 1.00 18.96 87 ALA A CA 1
ATOM 588 C C . ALA A 1 85 ? -13.868 -17.154 21.791 1.00 17.77 87 ALA A C 1
ATOM 589 O O . ALA A 1 85 ? -15.010 -17.594 21.599 1.00 18.07 87 ALA A O 1
ATOM 591 N N . VAL A 1 86 ? -12.960 -17.821 22.505 1.00 17.35 88 VAL A N 1
ATOM 592 C CA . VAL A 1 86 ? -13.301 -19.13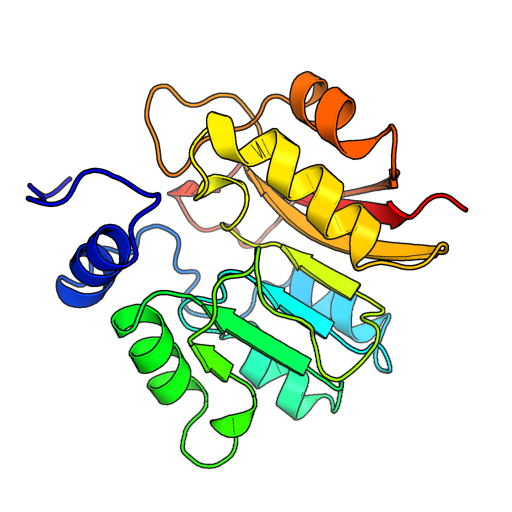4 23.036 1.00 17.58 88 VAL A CA 1
ATOM 593 C C . VAL A 1 86 ? -14.425 -19.013 24.066 1.00 17.71 88 VAL A C 1
ATOM 594 O O . VAL A 1 86 ? -15.292 -19.890 24.159 1.00 17.22 88 VAL A O 1
ATOM 598 N N . ALA A 1 87 ? -14.462 -17.920 24.826 1.00 17.36 89 ALA A N 1
ATOM 599 C CA . ALA A 1 87 ? -15.579 -17.740 25.750 1.00 18.36 89 ALA A CA 1
ATOM 600 C C . ALA A 1 87 ? -16.892 -17.584 24.987 1.00 17.40 89 ALA A C 1
ATOM 601 O O . ALA A 1 87 ? -17.928 -18.118 25.399 1.00 19.99 89 ALA A O 1
ATOM 603 N N . ALA A 1 88 ? -16.859 -16.869 23.855 1.00 17.10 90 ALA A N 1
ATOM 604 C CA . ALA A 1 88 ? -18.042 -16.756 23.009 1.00 19.49 90 ALA A CA 1
ATOM 605 C C . ALA A 1 88 ? -18.456 -18.113 22.469 1.00 17.91 90 ALA A C 1
ATOM 606 O O . ALA A 1 88 ? -19.654 -18.415 22.392 1.00 21.05 90 ALA A O 1
ATOM 608 N N . ALA A 1 89 ? -17.481 -18.937 22.058 1.00 17.27 91 ALA A N 1
ATOM 609 C CA . ALA A 1 89 ? -17.813 -20.276 21.578 1.00 17.27 91 ALA A CA 1
ATOM 610 C C . ALA A 1 89 ? -18.428 -21.115 22.692 1.00 17.08 91 ALA A C 1
ATOM 611 O O . ALA A 1 89 ? -19.384 -21.859 22.458 1.00 17.17 91 ALA A O 1
ATOM 613 N N . HIS A 1 90 ? -17.877 -21.029 23.907 1.00 16.46 92 HIS A N 1
ATOM 614 C CA . HIS A 1 90 ? -18.447 -21.799 25.011 1.00 17.59 92 HIS A CA 1
ATOM 615 C C . HIS A 1 90 ? -19.883 -21.394 25.282 1.00 15.99 92 HIS A C 1
ATOM 616 O O . HIS A 1 90 ? -20.715 -22.236 25.634 1.00 19.22 92 HIS A O 1
ATOM 623 N N . GLU A 1 91 ? -20.193 -20.106 25.150 1.00 16.16 93 GLU A N 1
ATOM 624 C CA . GLU A 1 91 ? -21.573 -19.671 25.329 1.00 20.20 93 GLU A CA 1
ATOM 625 C C . GLU A 1 91 ? -22.500 -20.371 24.337 1.00 18.95 93 GLU A C 1
ATOM 626 O O . GLU A 1 91 ? -23.624 -20.737 24.683 1.00 21.05 93 GLU A O 1
ATOM 632 N N . GLN A 1 92 ? -22.034 -20.590 23.102 1.00 17.61 94 GLN A N 1
ATOM 633 C CA . GLN A 1 92 ? -22.874 -21.234 22.095 1.00 16.42 94 GLN A CA 1
ATOM 634 C C . GLN A 1 92 ? -22.905 -22.741 22.278 1.00 19.30 94 GLN A C 1
ATOM 635 O O . GLN A 1 92 ? -23.957 -23.371 22.092 1.00 19.72 94 GLN A O 1
ATOM 641 N N . LEU A 1 93 ? -21.742 -23.325 22.597 1.00 16.37 95 LEU A N 1
ATOM 642 C CA . LEU A 1 93 ? -21.595 -24.773 22.695 1.00 15.20 95 LEU A CA 1
ATOM 643 C C . LEU A 1 93 ? -22.210 -25.325 23.972 1.00 18.20 95 LEU A C 1
ATOM 644 O O . LEU A 1 93 ? -22.653 -26.482 23.989 1.00 17.50 95 LEU A O 1
ATOM 649 N N . GLY A 1 94 ? -22.232 -24.521 25.037 1.00 17.92 96 GLY A N 1
ATOM 650 C CA . GLY A 1 94 ? -22.636 -24.987 26.357 1.00 18.78 96 GLY A CA 1
ATOM 651 C C . GLY A 1 94 ? -21.737 -26.081 26.895 1.00 18.45 96 GLY A C 1
ATOM 652 O O . GLY A 1 94 ? -20.787 -26.485 26.227 1.00 17.21 96 GLY A O 1
ATOM 653 N N . ALA A 1 95 ? -22.009 -26.581 28.106 1.00 16.73 97 ALA A N 1
ATOM 654 C CA . ALA A 1 95 ? -21.184 -27.675 28.614 1.00 16.62 97 ALA A CA 1
ATOM 655 C C . ALA A 1 95 ? -21.280 -28.893 27.712 1.00 17.88 97 ALA A C 1
ATOM 656 O O . ALA A 1 95 ? -20.307 -29.645 27.561 1.00 18.21 97 ALA A O 1
ATOM 658 N N . GLN A 1 96 ? -22.432 -29.084 27.080 1.00 18.66 98 GLN A N 1
ATOM 659 C CA . GLN A 1 96 ? -22.646 -30.297 26.298 1.00 20.02 98 GLN A CA 1
ATOM 660 C C . GLN A 1 96 ? -21.606 -30.456 25.193 1.00 19.88 98 GLN A C 1
ATOM 661 O O . GLN A 1 96 ? -21.088 -31.557 24.978 1.00 21.20 98 GLN A O 1
ATOM 667 N N . HIS A 1 97 ? -21.298 -29.377 24.470 1.00 18.21 99 HIS A N 1
ATOM 668 C CA . HIS A 1 97 ? -20.405 -29.462 23.316 1.00 19.13 99 HIS A CA 1
ATOM 669 C C . HIS A 1 97 ? -19.134 -28.646 23.502 1.00 19.17 99 HIS A C 1
ATOM 670 O O . HIS A 1 97 ? -18.407 -28.404 22.535 1.00 18.05 99 HIS A O 1
ATOM 677 N N . ALA A 1 98 ? -18.818 -28.255 24.740 1.00 18.24 100 ALA A N 1
ATOM 678 C CA . ALA A 1 98 ? -17.670 -27.391 24.966 1.00 17.36 100 ALA A CA 1
ATOM 679 C C . ALA A 1 98 ? -16.373 -28.040 24.502 1.00 18.97 100 ALA A C 1
ATOM 680 O O . ALA A 1 98 ? -15.434 -27.337 24.114 1.00 19.93 100 ALA A O 1
ATOM 682 N N . GLN A 1 99 ? -16.286 -29.371 24.539 1.00 16.79 101 GLN A N 1
ATOM 683 C CA . GLN A 1 99 ? -15.017 -29.989 24.184 1.00 20.91 101 GLN A CA 1
ATOM 684 C C . GLN A 1 99 ? -14.727 -29.917 22.693 1.00 20.44 101 GLN A C 1
ATOM 685 O O . GLN A 1 99 ? -13.631 -30.312 22.271 1.00 20.41 101 GLN A O 1
ATOM 691 N N . LEU A 1 100 ? -15.663 -29.415 21.897 1.00 17.66 102 LEU A N 1
ATOM 692 C CA . LEU A 1 100 ? -15.396 -29.266 20.469 1.00 20.79 102 LEU A CA 1
ATOM 693 C C . LEU A 1 100 ? -14.538 -28.050 20.149 1.00 20.39 102 LEU A C 1
ATOM 694 O O . LEU A 1 100 ? -14.047 -27.944 19.018 1.00 18.41 102 LEU A O 1
ATOM 699 N N . VAL A 1 101 ? -14.357 -27.125 21.094 1.00 19.65 103 VAL A N 1
ATOM 700 C CA . VAL A 1 101 ? -13.538 -25.937 20.877 1.00 17.74 103 VAL A CA 1
ATOM 701 C C . VAL A 1 101 ? -12.290 -26.014 21.742 1.00 22.73 103 VAL A C 1
ATOM 702 O O . VAL A 1 101 ? -12.340 -26.460 22.895 1.00 21.06 103 VAL A O 1
ATOM 706 N N . GLU A 1 102 ? -11.169 -25.568 21.184 1.00 20.93 104 GLU A N 1
ATOM 707 C CA . GLU A 1 102 ? -9.932 -25.431 21.945 1.00 23.71 104 GLU A CA 1
ATOM 708 C C . GLU A 1 102 ? -9.350 -24.054 21.687 1.00 19.29 104 GLU A C 1
ATOM 709 O O . GLU A 1 102 ? -9.444 -23.535 20.572 1.00 19.22 104 GLU A O 1
ATOM 715 N N . GLN A 1 103 ? -8.746 -23.461 22.710 1.00 17.86 105 GLN A N 1
ATOM 716 C CA . GLN A 1 103 ? -7.972 -22.242 22.510 1.00 18.50 105 GLN A CA 1
ATOM 717 C C . GLN A 1 103 ? -6.640 -22.662 21.905 1.00 20.19 105 GLN A C 1
ATOM 718 O O . GLN A 1 103 ? -5.826 -23.308 22.575 1.00 20.91 105 GLN A O 1
ATOM 724 N N . ALA A 1 104 ? -6.415 -22.324 20.636 1.00 17.52 106 ALA A N 1
ATOM 725 C CA . ALA A 1 104 ? -5.220 -22.798 19.958 1.00 17.23 106 ALA A CA 1
ATOM 726 C C . ALA A 1 104 ? -4.891 -21.896 18.780 1.00 19.30 106 ALA A C 1
ATOM 727 O O . ALA A 1 104 ? -5.775 -21.298 18.165 1.00 17.31 106 ALA A O 1
ATOM 729 N N . ASP A 1 105 ? -3.591 -21.792 18.521 1.00 17.19 107 ASP A N 1
ATOM 730 C CA . ASP A 1 105 ? -3.010 -21.181 17.329 1.00 20.24 107 ASP A CA 1
ATOM 731 C C . ASP A 1 105 ? -3.169 -22.099 16.133 1.00 18.15 107 ASP A C 1
ATOM 732 O O . ASP A 1 105 ? -2.581 -23.187 16.105 1.00 20.03 107 ASP A O 1
ATOM 737 N N . PHE A 1 106 ? -3.905 -21.643 15.116 1.00 15.88 108 PHE A N 1
ATOM 738 C CA . PHE A 1 106 ? -4.059 -22.426 13.890 1.00 15.28 108 PHE A CA 1
ATOM 739 C C . PHE A 1 106 ? -2.719 -22.864 13.299 1.00 21.17 108 PHE A C 1
ATOM 740 O O . PHE A 1 106 ? -2.604 -23.951 12.716 1.00 20.23 108 PHE A O 1
ATOM 748 N N . PHE A 1 107 ? -1.708 -22.016 13.394 1.00 19.66 109 PHE A N 1
ATOM 749 C CA . PHE A 1 107 ? -0.431 -22.335 12.765 1.00 20.13 109 PHE A CA 1
ATOM 750 C C . PHE A 1 107 ? 0.412 -23.310 13.578 1.00 24.42 109 PHE A C 1
ATOM 751 O O . PHE A 1 107 ? 1.439 -23.790 13.073 1.00 22.68 109 PHE A O 1
ATOM 759 N N . THR A 1 108 ? -0.017 -23.638 14.793 1.00 19.21 110 THR A N 1
ATOM 760 C CA . THR A 1 108 ? 0.637 -24.628 15.636 1.00 20.63 110 THR A CA 1
ATOM 761 C C . THR A 1 108 ? -0.196 -25.880 15.846 1.00 25.10 110 THR A C 1
ATOM 762 O O . THR A 1 108 ? 0.366 -26.961 16.032 1.00 24.60 110 THR A O 1
ATOM 766 N N . TYR A 1 109 ? -1.521 -25.752 15.802 1.00 20.72 111 TYR A N 1
ATOM 767 C CA . TYR A 1 109 ? -2.416 -26.818 16.228 1.00 21.74 111 TYR A CA 1
ATOM 768 C C . TYR A 1 109 ? -2.354 -28.022 15.293 1.00 25.37 111 TYR A C 1
ATOM 769 O O . TYR A 1 109 ? -2.487 -27.891 14.070 1.00 22.12 111 TYR A O 1
ATOM 778 N N . GLU A 1 110 ? -2.180 -29.207 15.880 1.00 25.32 112 GLU A N 1
ATOM 779 C CA . GLU A 1 110 ? -2.335 -30.458 15.147 1.00 27.10 112 GLU A CA 1
ATOM 780 C C . GLU A 1 110 ? -3.678 -31.054 15.521 1.00 29.63 112 GLU A C 1
ATOM 781 O O . GLU A 1 110 ? -3.908 -31.342 16.709 1.00 24.86 112 GLU A O 1
ATOM 787 N N . PRO A 1 111 ? -4.588 -31.247 14.567 1.00 28.38 113 PRO A N 1
ATOM 788 C CA . PRO A 1 111 ? -5.900 -31.779 14.914 1.00 27.92 113 PRO A CA 1
ATOM 789 C C . PRO A 1 111 ? -5.778 -33.231 15.363 1.00 29.17 113 PRO A C 1
ATOM 790 O O . PRO A 1 111 ? -4.823 -33.925 14.991 1.00 26.86 113 PRO A O 1
ATOM 794 N N . PRO A 1 112 ? -6.726 -33.717 16.161 1.00 27.50 114 PRO A N 1
ATOM 795 C CA . PRO A 1 112 ? -6.712 -35.133 16.552 1.00 29.50 114 PRO A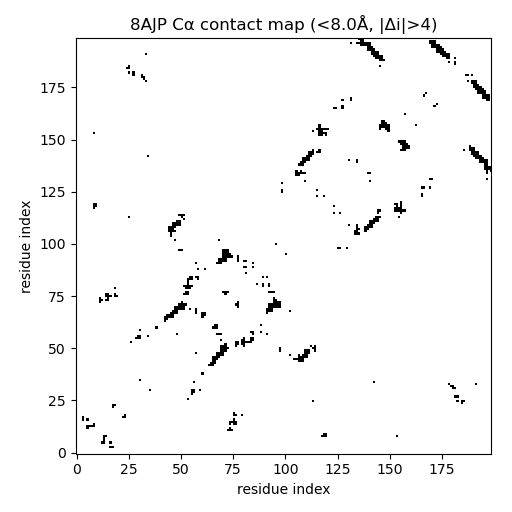 CA 1
ATOM 796 C C . PRO A 1 112 ? -7.223 -36.080 15.477 1.00 31.85 114 PRO A C 1
ATOM 797 O O . PRO A 1 112 ? -7.378 -37.272 15.751 1.00 32.48 114 PRO A O 1
ATOM 801 N N . PHE A 1 113 ? -7.492 -35.571 14.277 1.00 28.97 115 PHE A N 1
ATOM 802 C CA . PHE A 1 113 ? -7.861 -36.381 13.128 1.00 26.89 115 PHE A CA 1
ATOM 803 C C . PHE A 1 113 ? -7.266 -35.726 11.888 1.00 26.39 115 PHE A C 1
ATOM 804 O O . PHE A 1 113 ? -6.820 -34.577 11.925 1.00 26.98 115 PHE A O 1
ATOM 812 N N . THR A 1 114 ? -7.268 -36.466 10.784 1.00 26.84 116 THR A N 1
ATOM 813 C CA . THR A 1 114 ? -6.992 -35.865 9.483 1.00 25.09 116 THR A CA 1
ATOM 814 C C . THR A 1 114 ? -8.253 -35.195 8.955 1.00 23.72 116 THR A C 1
ATOM 815 O O . THR A 1 114 ? -9.259 -35.880 8.727 1.00 23.67 116 THR A O 1
ATOM 819 N N . PRO A 1 115 ? -8.262 -33.879 8.770 1.00 23.40 117 PRO A N 1
ATOM 820 C CA . PRO A 1 115 ? -9.491 -33.230 8.298 1.00 21.43 117 PRO A CA 1
ATOM 821 C C . PRO A 1 115 ? -9.827 -33.693 6.894 1.00 22.63 117 PRO A C 1
ATOM 822 O O . PRO A 1 115 ? -8.948 -33.885 6.052 1.00 21.46 117 PRO A O 1
ATOM 826 N N . ALA A 1 116 ? -11.111 -33.915 6.662 1.00 21.25 118 ALA A N 1
ATOM 827 C CA . ALA A 1 116 ? -11.618 -34.043 5.304 1.00 19.07 118 ALA A CA 1
ATOM 828 C C . ALA A 1 116 ? -12.067 -32.705 4.750 1.00 19.06 118 ALA A C 1
ATOM 829 O O . ALA A 1 116 ? -12.134 -32.531 3.526 1.00 20.14 118 ALA A O 1
ATOM 831 N N . TRP A 1 117 ? -12.336 -31.750 5.633 1.00 17.89 119 TRP A N 1
ATOM 832 C CA . TRP A 1 117 ? -12.855 -30.447 5.249 1.00 16.60 119 TRP A CA 1
ATOM 833 C C . TRP A 1 117 ? -12.372 -29.444 6.279 1.00 19.19 119 TRP A C 1
ATOM 834 O O . TRP A 1 117 ? -12.579 -29.643 7.481 1.00 18.25 119 TRP A O 1
ATOM 845 N N . ILE A 1 118 ? -11.703 -28.398 5.820 1.00 14.58 120 ILE A N 1
ATOM 846 C CA . ILE A 1 118 ? -11.375 -27.250 6.658 1.00 15.19 120 ILE A CA 1
ATOM 847 C C . ILE A 1 118 ? -12.310 -26.125 6.238 1.00 18.43 120 ILE A C 1
ATOM 848 O O . ILE A 1 118 ? -12.304 -25.710 5.070 1.00 15.33 120 ILE A O 1
ATOM 853 N N . TYR A 1 119 ? -13.143 -25.671 7.171 1.00 15.42 121 TYR A N 1
ATOM 854 C CA . TYR A 1 119 ? -14.151 -24.662 6.892 1.00 13.54 121 TYR A CA 1
ATOM 855 C C . TYR A 1 119 ? -13.600 -23.270 7.166 1.00 15.96 121 TYR A C 1
ATOM 856 O O . TYR A 1 119 ? -13.147 -22.980 8.275 1.00 16.88 121 TYR A O 1
ATOM 865 N N . GLU A 1 120 ? -13.707 -22.404 6.168 1.00 16.22 122 GLU A N 1
ATOM 866 C CA . GLU A 1 120 ? -13.218 -21.030 6.198 1.00 14.15 122 GLU A CA 1
ATOM 867 C C . GLU A 1 120 ? -14.405 -20.087 6.359 1.00 16.45 122 GLU A C 1
ATOM 868 O O . GLU A 1 120 ? -15.324 -20.116 5.543 1.00 16.04 122 GLU A O 1
ATOM 874 N N . ARG A 1 121 ? -14.398 -19.255 7.396 1.00 15.43 123 ARG A N 1
ATOM 875 C CA . ARG A 1 121 ? -15.273 -18.087 7.378 1.00 15.96 123 ARG A CA 1
ATOM 876 C C . ARG A 1 121 ? -14.600 -16.975 8.149 1.00 14.40 123 ARG A C 1
ATOM 877 O O . ARG A 1 121 ? -14.276 -17.155 9.326 1.00 16.75 123 ARG A O 1
ATOM 885 N N . ALA A 1 122 ? -14.399 -15.839 7.486 1.00 16.81 124 ALA A N 1
ATOM 886 C CA . ALA A 1 122 ? -13.876 -14.639 8.129 1.00 18.63 124 ALA A CA 1
ATOM 887 C C . ALA A 1 122 ? -12.570 -14.918 8.887 1.00 17.74 124 ALA A C 1
ATOM 888 O O . ALA A 1 122 ? -12.257 -14.256 9.885 1.00 19.71 124 ALA A O 1
ATOM 890 N N . PHE A 1 123 ? -11.800 -15.904 8.432 1.00 16.80 125 PHE A N 1
ATOM 891 C CA . PHE A 1 123 ? -10.500 -16.219 9.024 1.00 16.03 125 PHE A CA 1
ATOM 892 C C . PHE A 1 123 ? -9.341 -15.760 8.148 1.00 20.08 125 PHE A C 1
ATOM 893 O O . PHE A 1 123 ? -8.477 -15.000 8.601 1.00 17.90 125 PHE A O 1
ATOM 901 N N . LEU A 1 124 ? -9.304 -16.180 6.881 1.00 16.12 126 LEU A N 1
ATOM 902 C CA . LEU A 1 124 ? -8.291 -15.635 5.988 1.00 15.09 126 LEU A CA 1
ATOM 903 C C . LEU A 1 124 ? -8.310 -14.114 6.021 1.00 15.84 126 LEU A C 1
ATOM 904 O O . LEU A 1 124 ? -7.255 -13.473 6.033 1.00 17.77 126 LEU A O 1
ATOM 909 N N . CYS A 1 125 ? -9.497 -13.511 6.050 1.00 15.09 127 CYS A N 1
ATOM 910 C CA . CYS A 1 125 ? -9.529 -12.057 6.029 1.00 17.11 127 CYS A CA 1
ATOM 911 C C . CYS A 1 125 ? -9.225 -11.453 7.387 1.00 18.34 127 CYS A C 1
ATOM 912 O O . CYS A 1 125 ? -9.132 -10.228 7.489 1.00 18.30 127 CYS A O 1
ATOM 915 N N . ALA A 1 126 ? -9.092 -12.278 8.426 1.00 18.54 128 ALA A N 1
ATOM 916 C CA . ALA A 1 126 ? -8.619 -11.774 9.711 1.00 19.39 128 ALA A CA 1
AT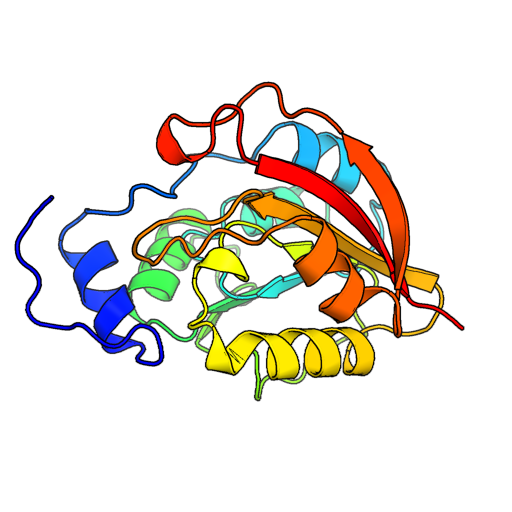OM 917 C C . ALA A 1 126 ? -7.110 -11.663 9.753 1.00 20.91 128 ALA A C 1
ATOM 918 O O . ALA A 1 126 ? -6.574 -10.973 10.631 1.00 22.84 128 ALA A O 1
ATOM 920 N N . LEU A 1 127 ? -6.409 -12.346 8.837 1.00 21.32 129 LEU A N 1
ATOM 921 C CA . LEU A 1 127 ? -4.962 -12.462 8.938 1.00 19.84 129 LEU A CA 1
ATOM 922 C C . LEU A 1 127 ? -4.281 -11.264 8.291 1.00 19.90 129 LEU A C 1
ATOM 923 O O . LEU A 1 127 ? -4.657 -10.861 7.190 1.00 21.89 129 LEU A O 1
ATOM 928 N N . PRO A 1 128 ? -3.268 -10.691 8.935 1.00 21.06 130 PRO A N 1
ATOM 929 C CA . PRO A 1 128 ? -2.428 -9.709 8.244 1.00 22.62 130 PRO A CA 1
ATOM 930 C C . PRO A 1 128 ? -1.922 -10.274 6.927 1.00 21.27 130 PRO A C 1
ATOM 931 O O . PRO A 1 128 ? -1.762 -11.486 6.766 1.00 22.49 130 PRO A O 1
ATOM 935 N N . LEU A 1 129 ? -1.659 -9.377 5.980 1.00 23.80 131 LEU A N 1
ATOM 936 C CA . LEU A 1 129 ? -1.199 -9.814 4.663 1.00 21.46 131 LEU A CA 1
ATOM 937 C C . LEU A 1 129 ? 0.020 -10.722 4.761 1.00 21.67 131 LEU A C 1
ATOM 938 O O . LEU A 1 129 ? 0.136 -11.698 4.015 1.00 19.55 131 LEU A O 1
ATOM 943 N N . ALA A 1 130 ? 0.930 -10.434 5.695 1.00 22.41 132 ALA A N 1
ATOM 944 C CA . ALA A 1 130 ? 2.154 -11.217 5.823 1.00 22.77 132 ALA A CA 1
ATOM 945 C C . ALA A 1 130 ? 1.910 -12.643 6.300 1.00 23.01 132 ALA A C 1
ATOM 946 O O . ALA A 1 130 ? 2.830 -13.465 6.219 1.00 21.75 132 ALA A O 1
ATOM 948 N N . ARG A 1 131 ? 0.714 -12.960 6.802 1.00 19.33 133 ARG A N 1
ATOM 949 C CA . ARG A 1 131 ? 0.400 -14.324 7.208 1.00 21.02 133 ARG A CA 1
ATOM 950 C C . ARG A 1 131 ? -0.277 -15.129 6.106 1.00 19.54 133 ARG A C 1
ATOM 951 O O . ARG A 1 131 ? -0.560 -16.314 6.313 1.00 20.14 133 ARG A O 1
ATOM 959 N N . ARG A 1 132 ? -0.538 -14.524 4.945 1.00 18.70 134 ARG A N 1
ATOM 960 C CA . ARG A 1 132 ? -1.264 -15.238 3.897 1.00 16.68 134 ARG A CA 1
ATOM 961 C C . ARG A 1 132 ? -0.468 -16.422 3.370 1.00 17.60 134 ARG A C 1
ATOM 962 O O . ARG A 1 132 ? -1.029 -17.501 3.131 1.00 17.93 134 ARG A O 1
ATOM 970 N N . ALA A 1 133 ? 0.845 -16.259 3.189 1.00 19.45 135 ALA A N 1
ATOM 971 C CA . ALA A 1 133 ? 1.615 -17.380 2.662 1.00 20.04 135 ALA A CA 1
ATOM 972 C C . ALA A 1 133 ? 1.592 -18.552 3.635 1.00 18.47 135 ALA A C 1
ATOM 973 O O . ALA A 1 133 ? 1.444 -19.707 3.217 1.00 19.93 135 ALA A O 1
ATOM 975 N N . ASP A 1 134 ? 1.701 -18.269 4.941 1.00 18.76 136 ASP A N 1
ATOM 976 C CA . ASP A 1 134 ? 1.597 -19.317 5.959 1.00 21.18 136 ASP A CA 1
ATOM 977 C C . ASP A 1 134 ? 0.250 -20.033 5.891 1.00 18.75 136 ASP A C 1
ATOM 978 O O . ASP A 1 134 ? 0.170 -21.254 6.081 1.00 17.72 136 ASP A O 1
ATOM 983 N N . TYR A 1 135 ? -0.821 -19.277 5.661 1.00 16.45 137 TYR A N 1
ATOM 984 C CA . TYR A 1 135 ? -2.154 -19.866 5.549 1.00 17.47 137 TYR A CA 1
ATOM 985 C C . TYR A 1 135 ? -2.178 -20.938 4.469 1.00 17.63 137 TYR A C 1
ATOM 986 O O . TYR A 1 135 ? -2.630 -22.070 4.701 1.00 17.35 137 TYR A O 1
ATOM 995 N N . ALA A 1 136 ? -1.685 -20.595 3.276 1.00 17.02 138 ALA A N 1
ATOM 996 C CA . ALA A 1 136 ? -1.678 -21.547 2.173 1.00 16.42 138 ALA A CA 1
ATOM 997 C C . ALA A 1 136 ? -0.874 -22.795 2.518 1.00 17.74 138 ALA A C 1
ATOM 998 O O . ALA A 1 136 ? -1.345 -23.923 2.319 1.00 17.44 138 ALA A O 1
ATOM 1000 N N . HIS A 1 137 ? 0.370 -22.620 2.994 1.00 17.80 139 HIS A N 1
ATOM 1001 C CA . HIS A 1 137 ? 1.176 -23.794 3.320 1.00 19.11 139 HIS A CA 1
ATOM 1002 C C . HIS A 1 137 ? 0.508 -24.626 4.396 1.00 17.34 139 HIS A C 1
ATOM 1003 O O . HIS A 1 137 ? 0.464 -25.860 4.302 1.00 20.30 139 HIS A O 1
ATOM 1010 N N . ARG A 1 138 ? -0.047 -23.967 5.410 1.00 15.61 140 ARG A N 1
ATOM 1011 C CA . ARG A 1 138 ? -0.676 -24.704 6.507 1.00 17.49 140 ARG A CA 1
ATOM 1012 C C . ARG A 1 138 ? -1.867 -25.512 6.010 1.00 18.33 140 ARG A C 1
ATOM 1013 O O . ARG A 1 138 ? -2.006 -26.696 6.344 1.00 18.85 140 ARG A O 1
ATOM 1021 N N . MET A 1 139 ? -2.751 -24.881 5.217 1.00 16.21 141 MET A N 1
ATOM 1022 C CA . MET A 1 139 ? -3.868 -25.616 4.622 1.00 19.01 141 MET A CA 1
ATOM 1023 C C . MET A 1 139 ? -3.383 -26.788 3.780 1.00 17.66 141 MET A C 1
ATOM 1024 O O . MET A 1 139 ? -3.956 -27.884 3.838 1.00 18.07 141 MET A O 1
ATOM 1029 N N . ALA A 1 140 ? -2.348 -26.573 2.968 1.00 17.51 142 ALA A N 1
ATOM 1030 C CA . ALA A 1 140 ? -1.823 -27.668 2.159 1.00 19.17 142 ALA A CA 1
ATOM 1031 C C . ALA A 1 140 ? -1.238 -28.770 3.037 1.00 18.00 142 ALA A C 1
ATOM 1032 O O . ALA A 1 140 ? -1.383 -29.961 2.736 1.00 20.80 142 ALA A O 1
ATOM 1034 N N . ASP A 1 141 ? -0.588 -28.400 4.134 1.00 19.64 143 ASP A N 1
ATOM 1035 C CA . ASP A 1 141 ? -0.004 -29.412 5.010 1.00 22.52 143 ASP A CA 1
ATOM 1036 C C . ASP A 1 141 ? -1.085 -30.252 5.681 1.00 23.80 143 ASP A C 1
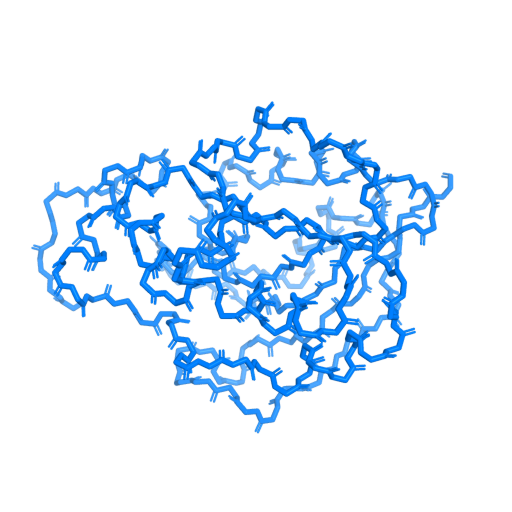ATOM 1037 O O . ASP A 1 141 ? -0.942 -31.476 5.815 1.00 25.21 143 ASP A O 1
ATOM 1042 N N . LEU A 1 142 ? -2.178 -29.605 6.094 1.00 19.34 144 LEU A N 1
ATOM 1043 C CA . LEU A 1 142 ? -3.221 -30.259 6.887 1.00 20.59 144 LEU A CA 1
ATOM 1044 C C . LEU A 1 142 ? -4.095 -31.182 6.051 1.00 22.70 144 LEU A C 1
ATOM 1045 O O . LEU A 1 142 ? -4.635 -32.162 6.580 1.00 21.90 144 LEU A O 1
ATOM 1050 N N . LEU A 1 143 ? -4.283 -30.862 4.769 1.00 18.96 145 LEU A N 1
ATOM 1051 C CA . LEU A 1 143 ? -5.265 -31.534 3.939 1.00 21.49 145 LEU A CA 1
ATOM 1052 C C . LEU A 1 143 ? -4.591 -32.558 3.041 1.00 22.00 145 LEU A C 1
ATOM 1053 O O . LEU A 1 143 ? -3.669 -32.203 2.292 1.00 22.27 145 LEU A O 1
ATOM 1058 N N . PRO A 1 144 ? -5.011 -33.821 3.080 1.00 22.60 146 PRO A N 1
ATOM 1059 C CA . PRO A 1 144 ? -4.526 -34.795 2.104 1.00 24.20 146 PRO A CA 1
ATOM 1060 C C . PRO A 1 144 ? -5.158 -34.545 0.745 1.00 24.74 146 PRO A C 1
ATOM 1061 O O . PRO A 1 144 ? -6.168 -33.847 0.620 1.00 20.10 146 PRO A O 1
ATOM 1065 N N . GLY A 1 145 ? -4.535 -35.116 -0.288 1.00 25.17 147 GLY A N 1
ATOM 1066 C CA . GLY A 1 145 ? -5.078 -35.009 -1.629 1.00 22.40 147 GLY A CA 1
ATOM 1067 C C . GLY A 1 145 ? -6.546 -35.376 -1.663 1.00 26.25 147 GLY A C 1
ATOM 1068 O O . GLY A 1 145 ? -6.951 -36.356 -1.029 1.00 26.98 147 GLY A O 1
ATOM 1069 N N . GLY A 1 146 ? -7.357 -34.588 -2.373 1.00 20.48 148 GLY A N 1
ATOM 1070 C CA . GLY A 1 146 ? -8.778 -34.816 -2.470 1.00 22.52 148 GLY A CA 1
ATOM 1071 C C . GLY A 1 146 ? -9.612 -34.168 -1.379 1.00 22.47 148 GLY A C 1
ATOM 1072 O O . GLY A 1 146 ? -10.821 -33.988 -1.567 1.00 22.74 148 GLY A O 1
ATOM 1073 N N . ALA A 1 147 ? -9.011 -33.815 -0.253 1.00 24.03 149 ALA A N 1
ATOM 1074 C CA . ALA A 1 147 ? -9.738 -33.157 0.821 1.00 20.07 149 ALA A CA 1
ATOM 1075 C C . ALA A 1 147 ? -9.969 -31.682 0.479 1.00 20.28 149 ALA A C 1
ATOM 1076 O O . ALA A 1 147 ? -9.375 -31.128 -0.454 1.00 20.75 149 ALA A O 1
ATOM 1078 N N . LEU A 1 148 ? -10.839 -31.033 1.255 1.00 17.91 150 LEU A N 1
ATOM 1079 C CA . LEU A 1 148 ? -11.431 -29.769 0.846 1.00 16.75 150 LEU A CA 1
ATOM 1080 C C . LEU A 1 148 ? -11.112 -28.635 1.806 1.00 17.62 150 LEU A C 1
ATOM 1081 O O . LEU A 1 148 ? -11.222 -28.778 3.031 1.00 17.72 150 LEU A O 1
ATOM 1086 N N . LEU A 1 149 ? -10.744 -27.502 1.238 1.00 17.09 151 LEU A N 1
ATOM 1087 C CA . LEU A 1 149 ? -10.763 -26.223 1.941 1.00 17.81 151 LEU A CA 1
ATOM 1088 C C . LEU A 1 149 ? -11.943 -25.466 1.364 1.00 14.61 151 LEU A C 1
ATOM 1089 O O . LEU A 1 149 ? -11.932 -25.128 0.178 1.00 16.16 151 LEU A O 1
ATOM 1094 N N . ALA A 1 150 ? -12.968 -25.214 2.177 1.00 15.03 152 ALA A N 1
ATOM 1095 C CA . ALA A 1 150 ? -14.201 -24.707 1.586 1.00 14.58 152 ALA A CA 1
ATOM 1096 C C . ALA A 1 150 ? -14.904 -23.789 2.571 1.00 15.38 152 ALA A C 1
ATOM 1097 O O . ALA A 1 150 ? -14.998 -24.092 3.762 1.00 15.28 152 ALA A O 1
ATOM 1099 N N . GLY A 1 151 ? -15.381 -22.664 2.069 1.00 14.17 153 GLY A N 1
ATOM 1100 C CA . GLY A 1 151 ? -16.135 -21.759 2.919 1.00 14.19 153 GLY A CA 1
ATOM 1101 C C . GLY A 1 151 ? -16.267 -20.404 2.272 1.00 15.31 153 GLY A C 1
ATOM 1102 O O . GLY A 1 151 ? -16.228 -20.278 1.042 1.00 14.99 153 GLY A O 1
ATOM 1103 N N . PHE A 1 152 ? -16.411 -19.388 3.117 1.00 14.25 154 PHE A N 1
ATOM 1104 C CA . PHE A 1 152 ? -16.688 -18.036 2.651 1.00 15.94 154 PHE A CA 1
ATOM 1105 C C . PHE A 1 152 ? -15.388 -17.271 2.522 1.00 16.39 154 PHE A C 1
ATOM 1106 O O . PHE A 1 152 ? -14.655 -17.125 3.503 1.00 16.00 154 PHE A O 1
ATOM 1114 N N . PHE A 1 153 ? -15.109 -16.781 1.321 1.00 14.21 155 PHE A N 1
ATOM 1115 C CA . PHE A 1 153 ? -13.920 -15.986 1.060 1.00 16.59 155 PHE A CA 1
ATOM 1116 C C . PHE A 1 153 ? -14.353 -14.565 0.736 1.00 18.20 155 PHE A C 1
ATOM 1117 O O . PHE A 1 153 ? -15.323 -14.351 0.005 1.00 20.02 155 PHE A O 1
ATOM 1125 N N . PHE A 1 154 ? -13.657 -13.609 1.323 1.00 17.34 156 PHE A N 1
ATOM 1126 C CA . PHE A 1 154 ? -14.014 -12.190 1.282 1.00 19.70 156 PHE A CA 1
ATOM 1127 C C . PHE A 1 154 ? -13.192 -11.557 0.161 1.00 18.59 156 PHE A C 1
ATOM 1128 O O . PHE A 1 154 ? -12.011 -11.260 0.344 1.00 17.43 156 PHE A O 1
ATOM 1136 N N . LEU A 1 155 ? -13.818 -11.358 -1.001 1.00 17.42 157 LEU A N 1
ATOM 1137 C CA . LEU A 1 155 ? -13.072 -11.058 -2.223 1.00 19.16 157 LEU A CA 1
ATOM 1138 C C . LEU A 1 155 ? -13.054 -9.567 -2.542 1.00 21.19 157 LEU A C 1
ATOM 1139 O O . LEU A 1 155 ? -14.004 -8.832 -2.251 1.00 23.04 157 LEU A O 1
ATOM 1144 N N . GLY A 1 156 ? -11.962 -9.137 -3.183 1.00 20.46 158 GLY A N 1
ATOM 1145 C CA . GLY A 1 156 ? -11.785 -7.742 -3.519 1.00 22.06 158 GLY A CA 1
ATOM 1146 C C . GLY A 1 156 ? -10.970 -7.025 -2.465 1.00 23.54 158 GLY A C 1
ATOM 1147 O O . GLY A 1 156 ? -11.307 -7.088 -1.279 1.00 21.40 158 GLY A O 1
ATOM 1148 N N . ALA A 1 157 ? -9.902 -6.346 -2.879 1.00 22.63 159 ALA A N 1
ATOM 1149 C CA . ALA A 1 157 ? -9.045 -5.661 -1.919 1.00 22.82 159 ALA A CA 1
ATOM 1150 C C . ALA A 1 157 ? -9.850 -4.677 -1.084 1.00 23.89 159 ALA A C 1
ATOM 1151 O O . ALA A 1 157 ? -10.839 -4.099 -1.541 1.00 24.83 159 ALA A O 1
ATOM 1153 N N . THR A 1 158 ? -9.413 -4.483 0.154 1.00 23.38 160 THR A N 1
ATOM 1154 C CA . THR A 1 158 ? -9.965 -3.472 1.036 1.00 26.75 160 THR A CA 1
ATOM 1155 C C . THR A 1 158 ? -8.878 -2.456 1.341 1.00 24.21 160 THR A C 1
ATOM 1156 O O . THR A 1 158 ? -7.686 -2.755 1.217 1.00 26.50 160 THR A O 1
ATOM 1160 N N . PRO A 1 159 ? -9.253 -1.228 1.703 1.00 25.64 161 PRO A N 1
ATOM 1161 C CA . PRO A 1 159 ? -8.225 -0.238 2.049 1.00 27.16 161 PRO A CA 1
ATOM 1162 C C . PRO A 1 159 ? -7.560 -0.535 3.375 1.00 35.75 161 PRO A C 1
ATOM 1163 O O . PRO A 1 159 ? -6.341 -0.366 3.509 1.00 38.99 161 PRO A O 1
ATOM 1167 N N . LYS A 1 160 ? -8.320 -0.963 4.365 1.00 30.83 162 LYS A N 1
ATOM 1168 C CA . LYS A 1 160 ? -7.727 -1.235 5.648 1.00 38.29 162 LYS A CA 1
ATOM 1169 C C . LYS A 1 160 ? -8.105 -2.654 6.017 1.00 34.62 162 LYS A C 1
ATOM 1170 O O . LYS A 1 160 ? -8.704 -3.374 5.222 1.00 34.45 162 LYS A O 1
ATOM 1176 N N . GLY A 1 161 ? -7.683 -3.110 7.179 1.00 30.00 163 GLY A N 1
ATOM 1177 C CA . GLY A 1 161 ? -8.155 -4.395 7.636 1.00 23.01 163 GLY A CA 1
ATOM 1178 C C . GLY A 1 161 ? -7.675 -4.640 9.043 1.00 23.50 163 GLY A C 1
ATOM 1179 O O . GLY A 1 161 ? -6.840 -3.895 9.546 1.00 21.71 163 GLY A O 1
ATOM 1180 N N . PRO A 1 162 ? -8.167 -5.704 9.695 1.00 25.39 164 PRO A N 1
ATOM 1181 C CA . PRO A 1 162 ? -9.153 -6.641 9.138 1.00 21.86 164 PRO A CA 1
ATOM 1182 C C . PRO A 1 162 ? -10.561 -6.084 9.152 1.00 26.04 164 PRO A C 1
ATOM 1183 O O . PRO A 1 162 ? -10.834 -5.180 9.932 1.00 26.29 164 PRO A O 1
ATOM 1187 N N . PRO A 1 163 ? -11.453 -6.619 8.299 1.00 29.68 165 PRO A N 1
ATOM 1188 C CA . PRO A 1 163 ? -11.177 -7.680 7.318 1.00 25.31 165 PRO A CA 1
ATOM 1189 C C . PRO A 1 163 ? -10.272 -7.243 6.175 1.00 24.79 165 PRO A C 1
ATOM 1190 O O . PRO A 1 163 ? -10.482 -6.189 5.593 1.00 26.71 165 PRO A O 1
ATOM 1194 N N . PHE A 1 164 ? -9.267 -8.057 5.866 1.00 19.87 166 PHE A N 1
ATOM 1195 C CA . PHE A 1 164 ? -8.398 -7.823 4.722 1.00 19.41 166 PHE A CA 1
ATOM 1196 C C . PHE A 1 164 ? -8.987 -8.548 3.525 1.00 21.43 166 PHE A C 1
ATOM 1197 O O . PHE A 1 164 ? -8.923 -9.778 3.453 1.00 18.58 166 PHE A O 1
ATOM 1205 N N . GLY A 1 165 ? -9.554 -7.798 2.584 1.00 20.65 167 GLY A N 1
ATOM 1206 C CA . GLY A 1 165 ? -10.052 -8.424 1.378 1.00 19.77 167 GLY A CA 1
ATOM 1207 C C . GLY A 1 165 ? -8.919 -8.989 0.550 1.00 18.57 167 GLY A C 1
ATOM 1208 O O . GLY A 1 165 ? -7.768 -8.580 0.665 1.00 19.38 167 GLY A O 1
ATOM 1209 N N . ILE A 1 166 ? -9.225 -9.952 -0.315 1.00 19.18 168 ILE A N 1
ATOM 1210 C CA . ILE A 1 166 ? -8.195 -10.489 -1.197 1.00 17.25 168 ILE A CA 1
ATOM 1211 C C . ILE A 1 166 ? -8.698 -10.466 -2.635 1.00 20.14 168 ILE A C 1
ATOM 1212 O O . ILE A 1 166 ? -9.838 -10.849 -2.908 1.00 16.03 168 ILE A O 1
ATOM 1217 N N . GLU A 1 167 ? -7.851 -10.004 -3.550 1.00 19.04 169 GLU A N 1
ATOM 1218 C CA . GLU A 1 167 ? -8.210 -10.045 -4.959 1.00 21.68 169 GLU A CA 1
ATOM 1219 C C . GLU A 1 167 ? -8.251 -11.482 -5.456 1.00 17.10 169 GLU A C 1
ATOM 1220 O O . GLU A 1 167 ? -7.472 -12.336 -5.022 1.00 17.78 169 GLU A O 1
ATOM 1226 N N . ARG A 1 168 ? -9.168 -11.744 -6.392 1.00 17.91 170 ARG A N 1
ATOM 1227 C CA . ARG A 1 168 ? -9.296 -13.095 -6.920 1.00 17.02 170 ARG A CA 1
ATOM 1228 C C . ARG A 1 168 ? -7.963 -13.608 -7.455 1.00 18.54 170 ARG A C 1
ATOM 1229 O O . ARG A 1 168 ? -7.595 -14.762 -7.211 1.00 16.02 170 ARG A O 1
ATOM 1237 N N . ALA A 1 169 ? -7.217 -12.763 -8.184 1.00 20.30 171 ALA A N 1
ATOM 1238 C CA . ALA A 1 169 ? -5.937 -13.213 -8.734 1.00 20.09 171 ALA A CA 1
ATOM 1239 C C . ALA A 1 169 ? -4.926 -13.505 -7.630 1.00 18.17 171 ALA A C 1
ATOM 1240 O O . ALA A 1 169 ? -4.122 -14.439 -7.747 1.00 17.96 171 ALA A O 1
ATOM 1242 N N . GLU A 1 170 ? -4.925 -12.712 -6.563 1.00 16.77 172 GLU A N 1
ATOM 1243 C CA . GLU A 1 170 ? -4.008 -13.019 -5.471 1.00 16.91 172 GLU A CA 1
ATOM 1244 C C . GLU A 1 170 ? -4.400 -14.310 -4.773 1.00 16.61 172 GLU A C 1
ATOM 1245 O O . GLU A 1 170 ? -3.533 -15.096 -4.370 1.00 17.34 172 GLU A O 1
ATOM 1251 N N . LEU A 1 171 ? -5.704 -14.550 -4.602 1.00 15.98 173 LEU A N 1
ATOM 1252 C CA . LEU A 1 171 ? -6.118 -15.806 -3.991 1.00 16.13 173 LEU A CA 1
ATOM 1253 C C . LEU A 1 171 ? -5.681 -16.996 -4.838 1.00 17.72 173 LEU A C 1
ATOM 1254 O O . LEU A 1 171 ? -5.300 -18.043 -4.299 1.00 16.61 173 LEU A O 1
ATOM 1259 N N . ASP A 1 172 ? -5.765 -16.868 -6.172 1.00 16.57 174 ASP A N 1
ATOM 1260 C CA . ASP A 1 172 ? -5.249 -17.913 -7.049 1.00 16.26 174 ASP A CA 1
ATOM 1261 C C . ASP A 1 172 ? -3.761 -18.121 -6.828 1.00 16.14 174 ASP A C 1
ATOM 1262 O O . ASP A 1 172 ? -3.285 -19.257 -6.729 1.00 16.86 174 ASP A O 1
ATOM 1267 N N . ALA A 1 173 ? -3.000 -17.031 -6.787 1.00 17.70 175 ALA A N 1
ATOM 1268 C CA . ALA A 1 173 ? -1.562 -17.161 -6.602 1.00 18.63 175 ALA A CA 1
ATOM 1269 C C . ALA A 1 173 ? -1.251 -17.893 -5.306 1.00 20.03 175 ALA A C 1
ATOM 1270 O O . ALA A 1 173 ? -0.282 -18.657 -5.237 1.00 19.51 175 ALA A O 1
ATOM 1272 N N . LEU A 1 174 ? -2.103 -17.719 -4.294 1.00 14.95 176 LEU A N 1
ATOM 1273 C CA . LEU A 1 174 ? -1.883 -18.347 -2.998 1.00 17.87 176 LEU A CA 1
ATOM 1274 C C . LEU A 1 174 ? -2.211 -19.835 -3.025 1.00 18.57 176 LEU A C 1
ATOM 1275 O O . LEU A 1 174 ? -1.455 -20.661 -2.497 1.00 17.21 176 LEU A O 1
ATOM 1280 N N . LEU A 1 175 ? -3.359 -20.199 -3.602 1.00 17.73 177 LEU A N 1
ATOM 1281 C CA . LEU A 1 175 ? -3.901 -21.536 -3.400 1.00 15.91 177 LEU A CA 1
ATOM 1282 C C . LEU A 1 175 ? -3.747 -22.484 -4.585 1.00 16.30 177 LEU A C 1
ATOM 1283 O O . LEU A 1 175 ? -3.703 -23.703 -4.368 1.00 16.24 177 LEU A O 1
ATOM 1288 N N . THR A 1 176 ? -3.669 -21.983 -5.841 1.00 17.80 178 THR A N 1
ATOM 1289 C CA . THR A 1 176 ? -3.691 -22.942 -6.948 1.00 17.08 178 THR A CA 1
ATOM 1290 C C . THR A 1 176 ? -2.445 -23.833 -6.996 1.00 19.33 178 THR A C 1
ATOM 1291 O O . THR A 1 176 ? -2.510 -24.914 -7.599 1.00 19.68 178 THR A O 1
ATOM 1295 N N . PRO A 1 177 ? -1.309 -23.474 -6.386 1.00 17.86 179 PRO A N 1
ATOM 1296 C CA . PRO A 1 177 ? -0.200 -24.444 -6.349 1.00 18.88 179 PRO A CA 1
ATOM 1297 C C . PRO A 1 177 ? -0.536 -25.666 -5.544 1.00 22.70 179 PRO A C 1
ATOM 1298 O O . PRO A 1 177 ? 0.106 -26.708 -5.712 1.00 20.87 179 PRO A O 1
ATOM 1302 N N . TYR A 1 178 ? -1.527 -25.566 -4.664 1.00 17.92 180 TYR A N 1
ATOM 1303 C CA . TYR A 1 178 ? -1.911 -26.650 -3.775 1.00 18.39 180 TYR A CA 1
ATOM 1304 C C . TYR A 1 178 ? -3.333 -27.144 -3.982 1.00 19.33 180 TYR A C 1
ATOM 1305 O O . TYR A 1 178 ? -3.643 -28.270 -3.566 1.00 17.78 180 TYR A O 1
ATOM 1314 N N . PHE A 1 179 ? -4.199 -26.337 -4.589 1.00 16.98 181 PHE A N 1
ATOM 1315 C CA . PHE A 1 179 ? -5.629 -26.610 -4.650 1.00 19.17 181 PHE A CA 1
ATOM 1316 C C . PHE A 1 179 ? -6.145 -26.300 -6.042 1.00 19.15 181 PHE A C 1
ATOM 1317 O O . PHE A 1 179 ? -5.637 -25.402 -6.716 1.00 18.51 181 PHE A O 1
ATOM 1325 N N . ASP A 1 180 ? -7.171 -27.041 -6.456 1.00 19.10 182 ASP A N 1
ATOM 1326 C CA . ASP A 1 180 ? -7.970 -26.700 -7.623 1.00 15.83 182 ASP A CA 1
ATOM 1327 C C . ASP A 1 180 ? -9.272 -26.060 -7.161 1.00 18.34 182 ASP A C 1
ATOM 1328 O O . ASP A 1 180 ? -9.934 -26.582 -6.263 1.00 19.08 182 ASP A O 1
ATOM 1333 N N . LEU A 1 181 ? -9.649 -24.948 -7.772 1.00 14.50 183 LEU A N 1
ATOM 1334 C CA . LEU A 1 181 ? -10.967 -24.396 -7.482 1.00 18.52 183 LEU A CA 1
ATOM 1335 C C . LEU A 1 181 ? -12.040 -25.263 -8.130 1.00 18.53 183 LEU A C 1
ATOM 1336 O O . LEU A 1 181 ? -11.993 -25.509 -9.338 1.00 17.16 183 LEU A O 1
ATOM 1341 N N . ILE A 1 182 ? -13.020 -25.729 -7.348 1.00 17.18 184 ILE A N 1
ATOM 1342 C CA . ILE A 1 182 ? -14.083 -26.540 -7.937 1.00 19.35 184 ILE A CA 1
ATOM 1343 C C . ILE A 1 182 ? -15.476 -25.983 -7.698 1.00 20.59 184 ILE A C 1
ATOM 1344 O O . ILE A 1 182 ? -16.442 -26.538 -8.226 1.00 21.63 184 ILE A O 1
ATOM 1349 N N . GLU A 1 183 ? -15.619 -24.895 -6.947 1.00 18.21 185 GLU A N 1
ATOM 1350 C CA . GLU A 1 183 ? -16.925 -24.309 -6.687 1.00 19.06 185 GLU A CA 1
ATOM 1351 C C . GLU A 1 183 ? -16.735 -22.826 -6.403 1.00 19.31 185 GLU A C 1
ATOM 1352 O O . GLU A 1 183 ? -15.814 -22.457 -5.671 1.00 15.85 185 GLU A O 1
ATOM 1358 N N . ASP A 1 184 ? -17.604 -21.977 -6.971 1.00 17.64 186 ASP A N 1
ATOM 1359 C CA . ASP A 1 184 ? -17.567 -20.539 -6.685 1.00 17.40 186 ASP A CA 1
ATOM 1360 C C . ASP A 1 184 ? -19.004 -20.030 -6.773 1.00 22.88 186 ASP A C 1
ATOM 1361 O O . ASP A 1 184 ? -19.514 -19.815 -7.875 1.00 20.79 186 ASP A O 1
ATOM 1366 N N . GLU A 1 185 ? -19.645 -19.833 -5.621 1.00 20.79 187 GLU A N 1
ATOM 1367 C CA . GLU A 1 185 ? -21.086 -19.595 -5.572 1.00 20.65 187 GLU A CA 1
ATOM 1368 C C . GLU A 1 185 ? -21.425 -18.274 -4.900 1.00 20.88 187 GLU A C 1
ATOM 1369 O O . GLU A 1 185 ? -20.811 -17.886 -3.897 1.00 17.77 187 GLU A O 1
ATOM 1375 N N . ALA A 1 186 ? -22.453 -17.617 -5.426 1.00 18.69 188 ALA A N 1
ATOM 1376 C CA . ALA A 1 186 ? -23.041 -16.472 -4.752 1.00 15.12 188 ALA A CA 1
ATOM 1377 C C . ALA A 1 186 ? -23.639 -16.899 -3.419 1.00 19.33 188 ALA A C 1
ATOM 1378 O O . ALA A 1 186 ? -24.059 -18.045 -3.236 1.00 22.80 188 ALA A O 1
ATOM 1380 N N . VAL A 1 187 ? -23.691 -15.951 -2.494 1.00 16.81 189 VAL A N 1
ATOM 1381 C CA . VAL A 1 187 ? -24.173 -16.177 -1.140 1.00 18.77 189 VAL A CA 1
ATOM 1382 C C . VAL A 1 187 ? -25.412 -15.325 -0.930 1.00 20.16 189 VAL A C 1
ATOM 1383 O O . VAL A 1 187 ? -25.400 -14.122 -1.220 1.00 23.49 189 VAL A O 1
ATOM 1387 N N . HIS A 1 188 ? -26.470 -15.938 -0.413 1.00 19.48 190 HIS A N 1
ATOM 1388 C CA . HIS A 1 188 ? -27.777 -15.305 -0.418 1.00 20.17 190 HIS A CA 1
ATOM 1389 C C . HIS A 1 188 ? -28.266 -14.915 0.964 1.00 23.23 190 HIS A C 1
ATOM 1390 O O . HIS A 1 188 ? -29.397 -14.425 1.079 1.00 22.65 190 HIS A O 1
ATOM 1397 N N . ASP A 1 189 ? -27.457 -15.115 2.015 1.00 20.50 191 ASP A N 1
ATOM 1398 C CA . ASP A 1 189 ? -27.849 -14.650 3.342 1.00 21.82 191 ASP A CA 1
ATOM 1399 C C . ASP A 1 189 ? -26.726 -13.841 3.983 1.00 23.09 191 ASP A C 1
ATOM 1400 O O . ASP A 1 189 ? -26.551 -13.878 5.203 1.00 24.74 191 ASP A O 1
ATOM 1405 N N . SER A 1 190 ? -25.946 -13.116 3.177 1.00 24.64 192 SER A N 1
ATOM 1406 C CA . SER A 1 190 ? -24.782 -12.419 3.716 1.00 20.62 192 SER A CA 1
ATOM 1407 C C . SER A 1 190 ? -25.210 -11.278 4.629 1.00 24.27 192 SER A C 1
ATOM 1408 O O . SER A 1 190 ? -26.260 -10.658 4.439 1.00 24.42 192 SER A O 1
ATOM 1411 N N . ILE A 1 191 ? -24.366 -10.993 5.620 1.00 24.70 193 ILE A N 1
ATOM 1412 C CA . ILE A 1 191 ? -24.533 -9.832 6.488 1.00 24.96 193 ILE A CA 1
ATOM 1413 C C . ILE A 1 191 ? -23.922 -8.614 5.799 1.00 28.31 193 ILE A C 1
ATOM 1414 O O . ILE A 1 191 ? -23.269 -8.743 4.759 1.00 28.16 193 ILE A O 1
ATOM 1419 N N . ALA A 1 192 ? -24.104 -7.427 6.384 1.00 30.77 194 ALA A N 1
ATOM 1420 C CA . ALA A 1 192 ? -23.787 -6.186 5.678 1.00 31.71 194 ALA A CA 1
ATOM 1421 C C . ALA A 1 192 ? -22.325 -6.133 5.237 1.00 28.13 194 ALA A C 1
ATOM 1422 O O . ALA A 1 192 ? -22.026 -5.828 4.077 1.00 32.45 194 ALA A O 1
ATOM 1424 N N . VAL A 1 193 ? -21.396 -6.423 6.146 1.00 30.55 195 VAL A N 1
ATOM 1425 C CA . VAL A 1 193 ? -19.987 -6.209 5.826 1.00 30.96 195 VAL A CA 1
ATOM 1426 C C . VAL A 1 193 ? -19.526 -7.124 4.694 1.00 29.22 195 VAL A C 1
ATOM 1427 O O . VAL A 1 193 ? -18.582 -6.797 3.970 1.00 29.90 195 VAL A O 1
ATOM 1431 N N . PHE A 1 194 ? -20.176 -8.270 4.515 1.00 27.78 196 PHE A N 1
ATOM 1432 C CA . PHE A 1 194 ? -19.788 -9.225 3.491 1.00 25.63 196 PHE A CA 1
ATOM 1433 C C . PHE A 1 194 ? -20.717 -9.236 2.282 1.00 25.54 196 PHE A C 1
ATOM 1434 O O . PHE A 1 194 ? -20.416 -9.933 1.315 1.00 22.49 196 PHE A O 1
ATOM 1442 N N . ALA A 1 195 ? -21.837 -8.510 2.320 1.00 25.28 197 ALA A N 1
ATOM 1443 C CA . ALA A 1 195 ? -22.802 -8.553 1.226 1.00 26.41 197 ALA A CA 1
ATOM 1444 C C . ALA A 1 195 ? -22.148 -8.161 -0.094 1.00 25.69 197 ALA A C 1
ATOM 1445 O O . ALA A 1 195 ? -21.516 -7.109 -0.194 1.00 28.44 197 ALA A O 1
ATOM 1447 N N . GLY A 1 196 ? -22.309 -9.010 -1.109 1.00 23.01 198 GLY A N 1
ATOM 1448 C CA . GLY A 1 196 ? -21.735 -8.758 -2.410 1.00 23.45 198 GLY A CA 1
ATOM 1449 C C . GLY A 1 196 ? -20.232 -8.878 -2.485 1.00 27.68 198 GLY A C 1
ATOM 1450 O O . GLY A 1 196 ? -19.664 -8.648 -3.559 1.00 28.09 198 GLY A O 1
ATOM 1451 N N . ARG A 1 197 ? -19.565 -9.225 -1.387 1.00 24.07 199 ARG A N 1
ATOM 1452 C CA . ARG A 1 197 ? -18.123 -9.428 -1.384 1.00 24.90 199 ARG A CA 1
ATOM 1453 C C . ARG A 1 197 ? -17.728 -10.866 -1.106 1.00 24.91 199 ARG A C 1
ATOM 1454 O O . ARG A 1 197 ? -16.790 -11.373 -1.726 1.00 22.26 199 ARG A O 1
ATOM 1462 N N . GLU A 1 198 ? -18.415 -11.546 -0.192 1.00 21.90 200 GLU A N 1
ATOM 1463 C CA . GLU A 1 198 ? -18.064 -12.931 0.074 1.00 18.03 200 GLU A CA 1
ATOM 1464 C C . GLU A 1 198 ? -18.661 -13.844 -0.990 1.00 20.73 200 GLU A C 1
ATOM 1465 O O . GLU A 1 198 ? -19.716 -13.561 -1.574 1.00 18.61 200 GLU A O 1
ATOM 1471 N N . ARG A 1 199 ? -17.952 -14.933 -1.253 1.00 17.43 201 ARG A N 1
ATOM 1472 C CA . ARG A 1 199 ? -18.407 -16.009 -2.115 1.00 17.44 201 ARG A CA 1
ATOM 1473 C C . ARG A 1 199 ? -18.104 -17.310 -1.400 1.00 17.56 201 ARG A C 1
ATOM 1474 O O . ARG A 1 199 ? -17.126 -17.395 -0.651 1.00 17.95 201 ARG A O 1
ATOM 1482 N N . TRP A 1 200 ? -18.916 -18.326 -1.646 1.00 15.76 202 TRP A N 1
ATOM 1483 C CA . TRP A 1 200 ? -18.553 -19.665 -1.200 1.00 15.37 202 TRP A CA 1
ATOM 1484 C C . TRP A 1 200 ? -17.609 -20.279 -2.222 1.00 16.06 202 TRP A C 1
ATOM 1485 O O . TRP A 1 200 ? -18.001 -20.503 -3.369 1.00 18.43 202 TRP A O 1
ATOM 1496 N N . LEU A 1 201 ? -16.385 -20.580 -1.810 1.00 15.57 203 LEU A N 1
ATOM 1497 C CA . LEU A 1 201 ? -15.429 -21.257 -2.671 1.00 15.73 203 LEU A CA 1
ATOM 1498 C C . LEU A 1 201 ? -15.114 -22.627 -2.087 1.00 15.14 203 LEU A C 1
ATOM 1499 O O . LEU A 1 201 ? -14.921 -22.769 -0.875 1.00 15.88 203 LEU A O 1
ATOM 1504 N N . THR A 1 202 ? -15.028 -23.626 -2.953 1.00 14.57 204 THR A N 1
ATOM 1505 C CA . THR A 1 202 ? -14.570 -24.959 -2.583 1.00 14.41 204 THR A CA 1
ATOM 1506 C C . THR A 1 202 ? -13.260 -25.216 -3.315 1.00 17.95 204 THR A C 1
ATOM 1507 O O . THR A 1 202 ? -13.201 -25.110 -4.541 1.00 15.98 204 THR A O 1
ATOM 1511 N N . TRP A 1 203 ? -12.219 -25.529 -2.558 1.00 16.69 205 TRP A N 1
ATOM 1512 C CA . TRP A 1 203 ? -10.896 -25.840 -3.073 1.00 16.76 205 TRP A CA 1
ATOM 1513 C C . TRP A 1 203 ? -10.595 -27.303 -2.755 1.00 17.24 205 TRP A C 1
ATOM 1514 O O . TRP A 1 203 ? -10.741 -27.733 -1.607 1.00 20.03 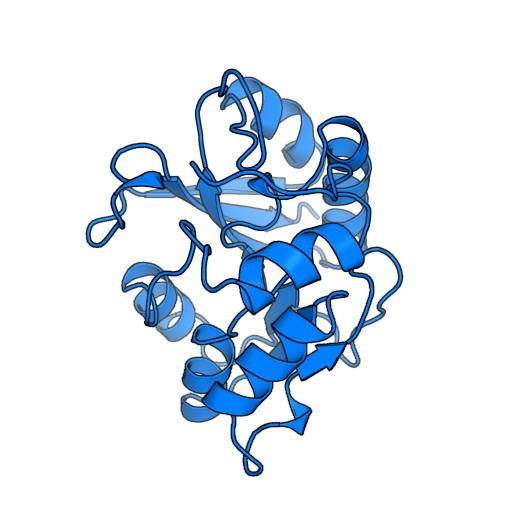205 TRP A O 1
ATOM 1525 N N . ARG A 1 204 ? -10.165 -28.058 -3.755 1.00 18.66 206 ARG A N 1
ATOM 1526 C CA . ARG A 1 204 ? -9.838 -29.470 -3.591 1.00 16.94 206 ARG A CA 1
ATOM 1527 C C . ARG A 1 204 ? -8.323 -29.610 -3.581 1.00 18.41 206 ARG A C 1
ATOM 1528 O O . ARG A 1 204 ? -7.652 -29.172 -4.525 1.00 19.18 206 ARG A O 1
ATOM 1536 N N . ARG A 1 205 ? -7.789 -30.208 -2.519 1.00 17.28 207 ARG A N 1
ATOM 1537 C CA . ARG A 1 205 ? -6.346 -30.400 -2.414 1.00 18.09 207 ARG A CA 1
ATOM 1538 C C . ARG A 1 205 ? -5.830 -31.236 -3.586 1.00 18.53 207 ARG A C 1
ATOM 1539 O O . ARG A 1 205 ? -6.375 -32.299 -3.897 1.00 21.20 207 ARG A O 1
ATOM 1547 N N . ARG A 1 206 ? -4.783 -30.751 -4.239 1.00 21.58 208 ARG A N 1
ATOM 1548 C CA . ARG A 1 206 ? -4.219 -31.473 -5.373 1.00 22.46 208 ARG A CA 1
ATOM 1549 C C . ARG A 1 206 ? -3.491 -32.719 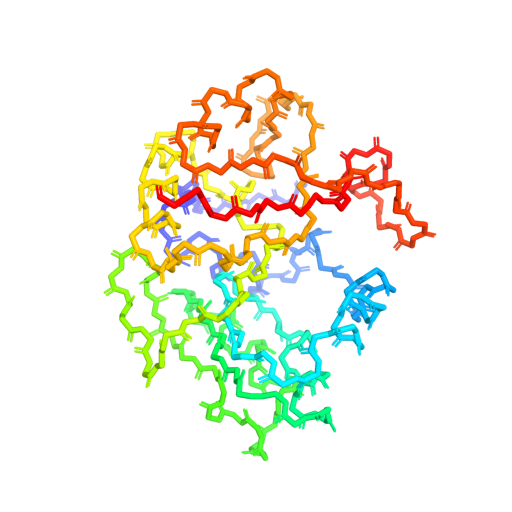-4.887 1.00 23.01 208 ARG A C 1
ATOM 1550 O O . ARG A 1 206 ? -2.985 -32.771 -3.762 1.00 21.65 208 ARG A O 1
ATOM 1558 N N . ALA A 1 207 ? -3.472 -33.744 -5.734 1.00 25.53 209 ALA A N 1
ATOM 1559 C CA . ALA A 1 207 ? -2.809 -35.001 -5.389 1.00 30.98 209 ALA A CA 1
ATOM 1560 C C . ALA A 1 207 ? -1.299 -34.885 -5.569 1.00 34.63 209 ALA A C 1
ATOM 1561 O O . ALA A 1 207 ? -0.766 -33.782 -5.715 1.00 39.94 209 ALA A O 1
#

B-factor: mean 23.8, std 8.81, range [12.17, 72.95]

InterPro domains:
  IPR008854 TPMT family [PF05724] (20-205)
  IPR008854 TPMT family [PS51585] (20-205)
  IPR029063 S-adenosyl-L-methionine-dependent methyltransferase superfamily [G3DSA:3.40.50.150] (11-199)
  IPR029063 S-adenosyl-L-methionine-dependent methyltransferase superfamily [SSF53335] (17-205)

Nearest PDB structures (foldseek):
  8ajp-assembly1_A  TM=1.005E+00  e=1.734E-45  Paraburkholderia xenovorans
  5ufm-assembly1_A  TM=7.583E-01  e=3.820E-10  Burkholderia thailandensis E264
  9fcl-assembly1_A  TM=7.315E-01  e=9.595E-07  Kitasatospora cystarginea
  9fcx-assembly2_B  TM=6.898E-01  e=6.998E-07  Kitasatospora cystarginea
  3dtn-assembly1_A  TM=6.104E-01  e=3.280E-07  Methanosarcina mazei

Radius of gyration: 15.61 Å; Cα contacts (8 Å, |Δi|>4): 379; chains: 1; bounding box: 30×42×37 Å

Solvent-accessible surface area: 9153 Å² total; per-residue (Å²): 171,63,95,39,154,36,210,76,19,64,34,54,48,9,29,24,15,24,24,121,114,204,57,35,58,46,34,29,86,23,35,2,58,26,0,64,64,4,0,63,140,51,65,66,15,15,0,1,6,1,24,14,8,12,1,40,11,0,52,71,0,23,72,63,58,8,67,2,57,0,0,13,61,0,64,15,0,13,61,21,0,75,129,72,6,33,104,150,50,23,152,30,10,71,105,19,56,8,43,96,23,130,22,90,48,93,3,42,0,0,2,2,29,22,17,5,7,14,17,18,110,91,63,10,54,62,0,3,101,36,0,6,112,19,4,63,48,45,10,19,0,0,0,6,2,15,12,23,64,37,134,174,30,36,43,32,6,3,88,118,80,76,4,65,76,25,0,56,80,57,1,56,75,82,42,47,91,48,23,169,54,32,38,99,53,5,58,83,86,11,70,6,4,2,2,98,48,113,139

Organism: Paraburkholderia xenovorans (strain LB400) (NCBI:txid266265)

Secondary structure (DSSP, 8-state):
----S---TTSHHHHHHHHHTT--TT--SS--HHHHHHHHHTTT--EEEET-TT-HHHHHHHHHT--EEEEES-HHHHHHHHHHHHHHHGGGEEE--TTTPPPSS--SEEEEESSGGGS-GGGHHHHHHHHHHHSPTT-EEEEEEEBS--SS-SS--B-HHHHHHHHTTTEEEEEEE--SS--GGGTTTEEEEEEEE--